Protein AF-A0A9X3JZT9-F1 (afdb_monomer)

Solvent-accessible surface area (backbone atoms only — not comparable to full-atom values): 18981 Å² total; per-residue (Å²): 110,70,55,44,43,59,48,53,80,89,42,89,61,36,66,57,47,34,49,51,50,45,54,58,33,66,74,48,98,50,72,58,32,58,41,32,65,77,47,32,69,61,33,86,71,57,12,23,48,49,49,12,54,52,42,66,71,42,96,51,47,72,57,52,29,49,77,66,66,34,43,77,75,39,48,76,5,40,42,42,51,48,10,53,42,40,32,21,59,59,36,25,74,29,51,66,71,58,24,54,53,36,40,53,43,50,54,61,53,55,70,78,47,81,84,44,74,65,57,47,20,34,46,58,46,23,68,25,37,34,45,58,84,46,85,70,58,67,72,60,46,51,51,52,50,53,52,46,33,71,73,61,42,50,68,85,82,32,52,72,56,48,54,49,43,51,50,50,32,38,76,76,36,76,88,59,67,55,68,56,16,55,46,36,55,47,48,52,54,26,52,51,49,54,52,50,50,52,55,50,46,60,76,73,49,88,62,54,70,63,50,48,54,53,44,59,54,54,47,42,38,47,75,70,63,47,47,72,43,55,36,47,26,28,3,68,53,32,42,64,54,36,70,77,67,50,90,56,84,82,67,81,64,17,39,37,39,63,61,82,47,52,44,72,35,36,37,41,38,33,28,42,74,45,26,30,36,40,44,53,70,58,100,51,49,36,33,38,25,36,52,84,41,90,74,36,82,72,77,77,45,67,62,44,48,20,40,69,77,65,51,84,86,53,65,91,70,52,46,77,48,58,73,48,80,94,59,66,42,64,30,42,52,23,23,53,44,20,78,60,43,72,48,62,33,83,89,56,36,55,35,103

Foldseek 3Di:
DVCLQAVPVPDPCNLVVLVVQQVVLCVDDDDCVVLCVVQVLSPSPRNLLSLLVVLLVDLCSQVVCVSSVCDDSSCQGVSVVSSLLSNLVVLLPDEDPSVLSSLVSNVSVCVPYDPDLLSLLSNLNSNQNRPLPPDDDPVSLVVSLVVCCVVQNDCVQCVVSVVSSLVSNCVSPVPDPSVSRVLRSQLSLQLLQLVLVLQLLCVPDPCNVLSVVVSVQVVLCSVVVQWSDKAKEAQQVSVVSSCVVPPDNPNDHAYEDEPQDDSNKMWMWTDGAQWTWIDISDQFWIKIDGNPWPLRDDHPDNYDYNCSNVPPPTDPLIDTQGSDPPDDSSLVVQLSSCVRGVDARPPNGNGD

Secondary structure (DSSP, 8-state):
-HHHHH--TTSTTHHHHHHHHHHHHHHS-SHHHHHHHHHTTT-TTHHHHHHHHHHHH-S-HHHHHHHHT--GGGTTSHHHHHHHHHHHHHHHT--HHHHHHHHHHHHHHTTSS---HHHHHHHHHHHHGGGGTS---HHHHHHHHHHHHHHH--TTT-HHHHHHHHHHHHHH-TT--HHHHHHHHHHHHHHHHHHHHHHHHHTT-S-HHHHHHHHHHHHHHHHTT-EEEEEEEE-HHHHHHHTTT-S-TT---EEEESTT--TT-EEEEEEETTEEEEEESSSSEEEEEETT-TTS--TT-SEEEHHHHH-----TT-EEEE--TTS-HHHHHHHHHHHHH-PPBTTTBT--

pLDDT: mean 88.73, std 9.03, range [54.03, 98.69]

Nearest PDB structures (foldseek):
  8r68-assembly1_A  TM=6.057E-01  e=3.364E-05  Escherichia 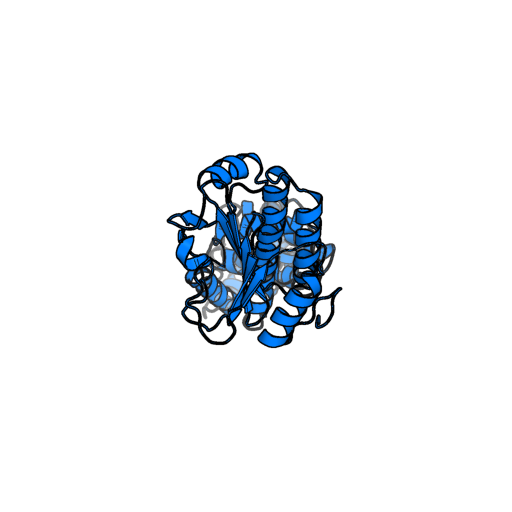coli
  6lys-assembly1_D  TM=3.074E-01  e=2.119E+00  Escherichia coli K-12
  6emf-assembly1_A  TM=4.173E-01  e=8.342E+00  Thermochaetoides thermophila DSM 1495

Sequence (352 aa):
MSHTQGFPTAHPAFDHLTHASAFVANRHDWPWRERGAAWELWKPEQGPRRLARAMLATDSPLQLLREIGLDGDLATGAFVEEALISACEAAAVHRGDAAQQSGRRLIALFEGFPATRELNAALSYALLAPWTKDGCADAHQRLISGLLVQRNGDPRLAPPRWAALRRDVLDLFPDADVDSAFAVLRRWLVRATVREFFSVVAKTVERRDQWKERTDFWLAYLDAGLITDAWFAFGSQAERLARKFLEDQTMAYATLEGGGATSAQSALVFSIGDVRIAEWSDNGSCRFWRAVDPKAPALYKKQYNGTSLRAMAAGDGFRTIPHNPPNGWQPKFARQVYQSAGVRHPKHGVGW

Structure (mmCIF, N/CA/C/O backbone):
data_AF-A0A9X3JZT9-F1
#
_entry.id   AF-A0A9X3JZT9-F1
#
loop_
_atom_site.group_PDB
_atom_site.id
_atom_site.type_symbol
_atom_site.label_atom_id
_atom_site.label_alt_id
_atom_site.label_comp_id
_atom_site.label_asym_id
_atom_site.label_entity_id
_atom_site.label_seq_id
_atom_site.pdbx_PDB_ins_code
_atom_site.Cartn_x
_atom_site.Cartn_y
_atom_site.Cartn_z
_atom_site.occupancy
_atom_site.B_iso_or_equiv
_atom_site.auth_seq_id
_atom_site.auth_comp_id
_atom_site.auth_asym_id
_atom_site.auth_atom_id
_atom_site.pdbx_PDB_model_num
ATOM 1 N N . MET A 1 1 ? -18.817 6.344 34.791 1.00 54.88 1 MET A N 1
ATOM 2 C CA . MET A 1 1 ? -18.446 7.243 33.672 1.00 54.88 1 MET A CA 1
ATOM 3 C C . MET A 1 1 ? -16.936 7.484 33.592 1.00 54.88 1 MET A C 1
ATOM 5 O O . MET A 1 1 ? -16.396 7.346 32.509 1.00 54.88 1 MET A O 1
ATOM 9 N N . SER A 1 2 ? -16.223 7.743 34.699 1.00 59.03 2 SER A N 1
ATOM 10 C CA . SER A 1 2 ? -14.752 7.936 34.670 1.00 59.03 2 SER A CA 1
ATOM 11 C C . SER A 1 2 ? -13.963 6.743 34.081 1.00 59.03 2 SER A C 1
ATOM 13 O O . SER A 1 2 ? -13.035 6.947 33.304 1.00 59.03 2 SER A O 1
ATOM 15 N N . HIS A 1 3 ? -14.381 5.499 34.351 1.00 62.56 3 HIS A N 1
ATOM 16 C CA . HIS A 1 3 ? -13.748 4.291 33.796 1.00 62.56 3 HIS A CA 1
ATOM 17 C C . HIS A 1 3 ? -13.789 4.220 32.257 1.00 62.56 3 HIS A C 1
ATOM 19 O O . HIS A 1 3 ? -12.789 3.890 31.634 1.00 62.56 3 HIS A O 1
ATOM 25 N N . THR A 1 4 ? -14.922 4.552 31.633 1.00 56.00 4 THR A N 1
ATOM 26 C CA . THR A 1 4 ? -15.085 4.496 30.168 1.00 56.00 4 THR A CA 1
ATOM 27 C C . THR A 1 4 ? -14.344 5.623 29.445 1.00 56.00 4 THR A C 1
ATOM 29 O O . THR A 1 4 ? -14.007 5.467 28.276 1.00 56.00 4 THR A O 1
ATOM 32 N N . GLN A 1 5 ? -14.062 6.734 30.138 1.00 59.91 5 GLN A N 1
ATOM 33 C CA . GLN A 1 5 ? -13.248 7.831 29.606 1.00 59.91 5 GLN A CA 1
ATOM 34 C C . GLN A 1 5 ? -11.750 7.505 29.637 1.00 59.91 5 GLN A C 1
ATOM 36 O O . GLN A 1 5 ? -11.079 7.720 28.635 1.00 59.91 5 GLN A O 1
ATOM 41 N N . GLY A 1 6 ? -11.230 6.982 30.756 1.00 58.91 6 GLY A N 1
ATOM 42 C CA . GLY A 1 6 ? -9.788 6.746 30.920 1.00 58.91 6 GLY A CA 1
ATOM 43 C C . GLY A 1 6 ? -9.290 5.349 30.537 1.00 58.91 6 GLY A C 1
ATOM 44 O O . GLY A 1 6 ? -8.124 5.211 30.197 1.00 58.91 6 GLY A O 1
ATOM 45 N N . PHE A 1 7 ? -10.138 4.322 30.664 1.00 67.06 7 PHE A N 1
ATOM 46 C CA . PHE A 1 7 ? -9.882 2.897 30.388 1.00 67.06 7 PHE A CA 1
ATOM 47 C C . PHE A 1 7 ? -8.435 2.377 30.614 1.00 67.06 7 PHE A C 1
ATOM 49 O O . PHE A 1 7 ? -7.876 1.720 29.737 1.00 67.06 7 PHE A O 1
ATOM 56 N N . PRO A 1 8 ? -7.782 2.648 31.766 1.00 72.19 8 PRO A N 1
ATOM 57 C CA . PRO A 1 8 ? -6.365 2.340 31.936 1.00 72.19 8 PRO A CA 1
ATOM 58 C C . PRO A 1 8 ? -6.161 0.875 32.347 1.00 72.19 8 PRO A C 1
ATOM 60 O O . PRO A 1 8 ? -5.867 0.597 33.508 1.00 72.19 8 PRO A O 1
ATOM 63 N N . THR A 1 9 ? -6.310 -0.064 31.412 1.00 70.06 9 THR A N 1
ATOM 64 C CA . THR A 1 9 ? -6.276 -1.522 31.665 1.00 70.06 9 THR A CA 1
ATOM 65 C C . THR A 1 9 ? -5.028 -2.007 32.411 1.00 70.06 9 THR A C 1
ATOM 67 O O . THR A 1 9 ? -5.107 -2.953 33.188 1.00 70.06 9 THR A O 1
ATOM 70 N N . ALA A 1 10 ? -3.889 -1.329 32.245 1.00 71.69 10 ALA A N 1
ATOM 71 C CA . ALA A 1 10 ? -2.631 -1.646 32.927 1.00 71.69 10 ALA A CA 1
ATOM 72 C C . ALA A 1 10 ? -2.495 -1.051 34.348 1.00 71.69 10 ALA A C 1
ATOM 74 O O . ALA A 1 10 ? -1.513 -1.323 35.040 1.00 71.69 10 ALA A O 1
ATOM 75 N N . HIS A 1 11 ? -3.427 -0.204 34.796 1.00 76.88 11 HIS A N 1
ATOM 76 C CA . HIS A 1 11 ? -3.328 0.465 36.093 1.00 76.88 11 HIS A CA 1
ATOM 77 C C . HIS A 1 11 ? -3.876 -0.427 37.225 1.00 76.88 11 HIS A C 1
ATOM 79 O O . HIS A 1 11 ? -4.999 -0.913 37.112 1.00 76.88 11 HIS A O 1
ATOM 85 N N . PRO A 1 12 ? -3.191 -0.571 38.380 1.00 79.69 12 PRO A N 1
ATOM 86 C CA . PRO A 1 12 ? -3.633 -1.461 39.468 1.00 79.69 12 PRO A CA 1
ATOM 87 C C . PRO A 1 12 ? -5.041 -1.172 40.014 1.00 79.69 12 PRO A C 1
ATOM 89 O O . PRO A 1 12 ? -5.724 -2.056 40.518 1.00 79.69 12 PRO A O 1
ATOM 92 N N . ALA A 1 13 ? -5.496 0.080 39.919 1.00 80.62 13 ALA A N 1
ATOM 93 C CA . ALA A 1 13 ? -6.841 0.480 40.345 1.00 80.62 13 ALA A CA 1
ATOM 94 C C . ALA A 1 13 ? -7.948 0.183 39.315 1.00 80.62 13 ALA A C 1
ATOM 96 O O . ALA A 1 13 ? -9.118 0.443 39.592 1.00 80.62 13 ALA A O 1
ATOM 97 N N . PHE A 1 14 ? -7.610 -0.309 38.123 1.00 80.06 14 PHE A N 1
ATOM 98 C CA . PHE A 1 14 ? -8.561 -0.469 37.029 1.00 80.06 14 PHE A CA 1
ATOM 99 C C . PHE A 1 14 ? -9.657 -1.488 37.343 1.00 80.06 14 PHE A C 1
ATOM 101 O O . PHE A 1 14 ? -10.842 -1.180 37.194 1.00 80.06 14 PHE A O 1
ATOM 108 N N . ASP A 1 15 ? -9.288 -2.643 37.893 1.00 79.38 15 ASP A N 1
ATOM 109 C CA . ASP A 1 15 ? -10.254 -3.657 38.325 1.00 79.38 15 ASP A CA 1
ATOM 110 C C . ASP A 1 15 ? -11.195 -3.106 39.401 1.00 79.38 15 ASP A C 1
ATOM 112 O O . ASP A 1 15 ? -12.410 -3.311 39.347 1.00 79.38 15 ASP A O 1
ATOM 116 N N . HIS A 1 16 ? -10.662 -2.313 40.336 1.00 81.81 16 HIS A N 1
ATOM 117 C CA . HIS A 1 16 ? -11.459 -1.647 41.365 1.00 81.81 16 HIS A CA 1
ATOM 118 C C . HIS A 1 16 ? -12.437 -0.623 40.774 1.00 81.81 16 HIS A C 1
ATOM 120 O O . HIS A 1 16 ? -13.603 -0.596 41.172 1.00 81.81 16 HIS A O 1
ATOM 126 N N . LEU A 1 17 ? -12.004 0.192 39.807 1.00 81.88 17 LEU A N 1
ATOM 127 C CA . LEU A 1 17 ? -12.861 1.167 39.120 1.00 81.88 17 LEU A CA 1
ATOM 128 C C . LEU A 1 17 ? -13.964 0.485 38.306 1.00 81.88 17 LEU A C 1
ATOM 130 O O . LEU A 1 17 ? -15.108 0.953 38.296 1.00 81.88 17 LEU A O 1
ATOM 134 N N . THR A 1 18 ? -13.635 -0.627 37.655 1.00 82.69 18 THR A N 1
ATOM 135 C CA . THR A 1 18 ? -14.576 -1.440 36.883 1.00 82.69 18 THR A CA 1
ATOM 136 C C . THR A 1 18 ? -15.628 -2.056 37.800 1.00 82.69 18 THR A C 1
ATOM 138 O O . THR A 1 18 ? -16.829 -1.901 37.567 1.00 82.69 18 THR A O 1
ATOM 141 N N . HIS A 1 19 ? -15.189 -2.677 38.900 1.00 83.81 19 HIS A N 1
ATOM 142 C CA . HIS A 1 19 ? -16.072 -3.298 39.882 1.00 83.81 19 HIS A CA 1
ATOM 143 C C . HIS A 1 19 ? -16.971 -2.265 40.569 1.00 83.81 19 HIS A C 1
ATOM 145 O O . HIS A 1 19 ? -18.177 -2.476 40.681 1.00 83.81 19 HIS A O 1
ATOM 151 N N . ALA A 1 20 ? -16.418 -1.118 40.973 1.00 84.44 20 ALA A N 1
ATOM 152 C CA . ALA A 1 20 ? -17.190 -0.025 41.555 1.00 84.44 20 ALA A CA 1
ATOM 153 C C . ALA A 1 20 ? -18.231 0.523 40.565 1.00 84.44 20 ALA A C 1
ATOM 155 O O . ALA A 1 20 ? -19.382 0.740 40.942 1.00 84.44 20 ALA A O 1
ATOM 156 N N . SER A 1 21 ? -17.860 0.691 39.290 1.00 84.31 21 SER A N 1
ATOM 157 C CA . SER A 1 21 ? -18.785 1.140 38.242 1.00 84.31 21 SER A CA 1
ATOM 158 C C . SER A 1 21 ? -19.925 0.140 38.030 1.00 84.31 21 SER A C 1
ATOM 160 O O . SER A 1 21 ? -21.086 0.546 38.012 1.00 84.31 21 SER A O 1
ATOM 162 N N . ALA A 1 22 ? -19.617 -1.160 37.952 1.00 85.56 22 ALA A N 1
ATOM 163 C CA . ALA A 1 22 ? -20.618 -2.220 37.843 1.00 85.56 22 ALA A CA 1
ATOM 164 C C . ALA A 1 22 ? -21.544 -2.260 39.065 1.00 85.56 22 ALA A C 1
ATOM 166 O O . ALA A 1 22 ? -22.764 -2.360 38.935 1.00 85.56 22 ALA A O 1
ATOM 167 N N . PHE A 1 23 ? -20.971 -2.161 40.262 1.00 86.25 23 PHE A N 1
ATOM 168 C CA . PHE A 1 23 ? -21.706 -2.197 41.519 1.00 86.25 23 PHE A CA 1
ATOM 169 C C . PHE A 1 23 ? -22.689 -1.030 41.644 1.00 86.25 23 PHE A C 1
ATOM 171 O O . PHE A 1 23 ? -23.862 -1.245 41.946 1.00 86.25 23 PHE A O 1
ATOM 178 N N . VAL A 1 24 ? -22.240 0.196 41.356 1.00 85.19 24 VAL A N 1
ATOM 179 C CA . VAL A 1 24 ? -23.103 1.387 41.356 1.00 85.19 24 VAL A CA 1
ATOM 180 C C . VAL A 1 24 ? -24.174 1.276 40.273 1.00 85.19 24 VAL A C 1
ATOM 182 O O . VAL A 1 24 ? -25.346 1.527 40.550 1.00 85.19 24 VAL A O 1
ATOM 185 N N . ALA A 1 25 ? -23.807 0.841 39.063 1.00 85.56 25 ALA A N 1
ATOM 186 C CA . ALA A 1 25 ? -24.759 0.693 37.969 1.00 85.56 25 ALA A CA 1
ATOM 187 C C . ALA A 1 25 ? -25.874 -0.313 38.287 1.00 85.56 25 ALA A C 1
ATOM 189 O O . ALA A 1 25 ? -27.014 -0.078 37.906 1.00 85.56 25 ALA A O 1
ATOM 190 N N . ASN A 1 26 ? -25.572 -1.388 39.018 1.00 86.81 26 ASN A N 1
ATOM 191 C CA . ASN A 1 26 ? -26.539 -2.433 39.360 1.00 86.81 26 ASN A CA 1
ATOM 192 C C . ASN A 1 26 ? -27.442 -2.102 40.559 1.00 86.81 26 ASN A C 1
ATOM 194 O O . ASN A 1 26 ? -28.402 -2.832 40.804 1.00 86.81 26 ASN A O 1
ATOM 198 N N . ARG A 1 27 ? -27.154 -1.033 41.312 1.00 87.12 27 ARG A N 1
ATOM 199 C CA . ARG A 1 27 ? -27.942 -0.629 42.491 1.00 87.12 27 ARG A CA 1
ATOM 200 C C . ARG A 1 27 ? -29.159 0.232 42.182 1.00 87.12 27 ARG A C 1
ATOM 202 O O . ARG A 1 27 ? -30.031 0.357 43.037 1.00 87.12 27 ARG A O 1
ATOM 209 N N . HIS A 1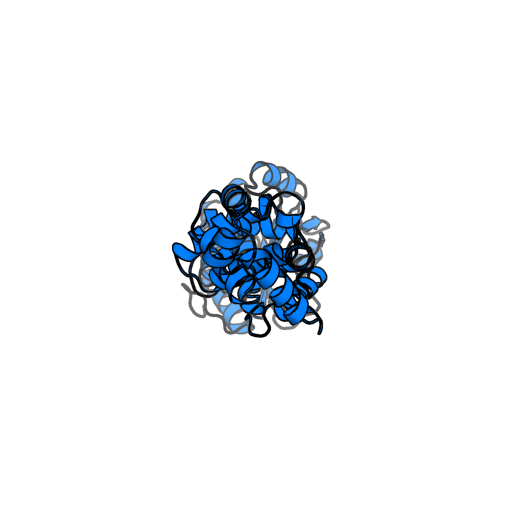 28 ? -29.212 0.817 40.994 1.00 79.81 28 HIS A N 1
ATOM 210 C CA . HIS A 1 28 ? -30.288 1.705 40.579 1.00 79.81 28 HIS A CA 1
ATOM 211 C C . HIS A 1 28 ? -30.972 1.150 39.334 1.00 79.81 28 HIS A C 1
ATOM 213 O O . HIS A 1 28 ? -30.330 0.517 38.494 1.00 79.81 28 HIS A O 1
ATOM 219 N N . ASP A 1 29 ? -32.278 1.382 39.221 1.00 80.88 29 ASP A N 1
ATOM 220 C CA . ASP A 1 29 ? -33.025 1.061 38.012 1.00 80.88 29 ASP A CA 1
ATOM 221 C C . ASP A 1 29 ? -32.923 2.239 37.041 1.00 80.88 29 ASP A C 1
ATOM 223 O O . ASP A 1 29 ? -33.552 3.281 37.218 1.00 80.88 29 ASP A O 1
ATOM 227 N N . TRP A 1 30 ? -31.994 2.124 36.096 1.00 87.00 30 TRP A N 1
ATOM 228 C CA . TRP A 1 30 ? -31.605 3.188 35.172 1.00 87.00 30 TRP A CA 1
ATOM 229 C C . TRP A 1 30 ? -30.913 2.595 33.933 1.00 87.00 30 TRP A C 1
ATOM 231 O O . TRP A 1 30 ? -30.415 1.463 33.992 1.00 87.00 30 TRP A O 1
ATOM 241 N N . PRO A 1 31 ? -30.794 3.350 32.821 1.00 87.31 31 PRO A N 1
ATOM 242 C CA . PRO A 1 31 ? -30.345 2.802 31.537 1.00 87.31 31 PRO A CA 1
ATOM 243 C C . PRO A 1 31 ? -28.970 2.113 31.561 1.00 87.31 31 PRO A C 1
ATOM 245 O O . PRO A 1 31 ? -28.722 1.186 30.793 1.00 87.31 31 PRO A O 1
ATOM 248 N N . TRP A 1 32 ? -28.057 2.528 32.444 1.00 87.75 32 TRP A N 1
ATOM 249 C CA . TRP A 1 32 ? -26.705 1.960 32.531 1.00 87.75 32 TRP A CA 1
ATOM 250 C C . TRP A 1 32 ? -26.658 0.538 33.094 1.00 87.75 32 TRP A C 1
ATOM 252 O O . TRP A 1 32 ? -25.694 -0.179 32.822 1.00 87.75 32 TRP A O 1
ATOM 262 N N . ARG A 1 33 ? -27.680 0.112 33.844 1.00 88.94 33 ARG A N 1
ATOM 263 C CA . ARG A 1 33 ? -27.804 -1.275 34.306 1.00 88.94 33 ARG A CA 1
ATOM 264 C C . ARG A 1 33 ? -28.038 -2.210 33.123 1.00 88.94 33 ARG A C 1
ATOM 266 O O . ARG A 1 33 ? -27.273 -3.148 32.908 1.00 88.94 33 ARG A O 1
ATOM 273 N N . GLU A 1 34 ? -29.057 -1.904 32.324 1.00 89.88 34 GLU A N 1
ATOM 274 C CA . GLU A 1 34 ? -29.430 -2.682 31.140 1.00 89.88 34 GLU A CA 1
ATOM 275 C C . GLU A 1 34 ? -28.335 -2.636 30.075 1.00 89.88 34 GLU A C 1
ATOM 277 O O . GLU A 1 34 ? -27.895 -3.680 29.599 1.00 89.88 34 GLU A O 1
ATOM 282 N N . ARG A 1 35 ? -27.819 -1.439 29.761 1.00 91.56 35 ARG A N 1
ATOM 283 C CA . ARG A 1 35 ? -26.710 -1.264 28.808 1.00 91.56 35 ARG A CA 1
ATOM 284 C C . ARG A 1 35 ? -25.450 -1.983 29.272 1.00 91.56 35 ARG A C 1
ATOM 286 O O . ARG A 1 35 ? -24.820 -2.674 28.481 1.00 91.56 35 ARG A O 1
ATOM 293 N N . GLY A 1 36 ? -25.107 -1.865 30.555 1.00 89.81 36 GLY A N 1
ATOM 294 C CA . GLY A 1 36 ? -23.950 -2.530 31.146 1.00 89.81 36 GLY A CA 1
ATOM 295 C C . GLY A 1 36 ? -24.014 -4.052 31.026 1.00 89.81 36 GLY A C 1
ATOM 296 O O . GLY A 1 36 ? -23.002 -4.673 30.711 1.00 89.81 36 GLY A O 1
ATOM 297 N N . ALA A 1 37 ? -25.196 -4.645 31.212 1.00 89.81 37 ALA A N 1
ATOM 298 C CA . ALA A 1 37 ? -25.411 -6.078 31.022 1.00 89.81 37 ALA A CA 1
ATOM 299 C C . ALA A 1 37 ? -25.424 -6.478 29.535 1.00 89.81 37 ALA A C 1
ATOM 301 O O . ALA A 1 37 ? -24.759 -7.437 29.146 1.00 89.81 37 ALA A O 1
ATOM 302 N N . ALA A 1 38 ? -26.144 -5.730 28.695 1.00 91.62 38 ALA A N 1
ATOM 303 C CA . ALA A 1 38 ? -26.305 -6.026 27.273 1.00 91.62 38 ALA A CA 1
ATOM 304 C C . ALA A 1 38 ? -25.006 -5.864 26.470 1.00 91.62 38 ALA A C 1
ATOM 306 O O . ALA A 1 38 ? -24.798 -6.594 25.504 1.00 91.62 38 ALA A O 1
ATOM 307 N N . TRP A 1 39 ? -24.139 -4.933 26.871 1.00 92.25 39 TRP A N 1
ATOM 308 C CA . TRP A 1 39 ? -22.900 -4.589 26.166 1.00 92.25 39 TRP A CA 1
ATOM 309 C C . TRP A 1 39 ? -21.634 -4.937 26.935 1.00 92.25 39 TRP A C 1
ATOM 311 O O . TRP A 1 39 ? -20.540 -4.686 26.443 1.00 92.25 39 TRP A O 1
ATOM 321 N N . GLU A 1 40 ? -21.774 -5.522 28.124 1.00 92.81 40 GLU A N 1
ATOM 322 C CA . GLU A 1 40 ? -20.649 -5.917 28.972 1.00 92.81 40 GLU A CA 1
ATOM 323 C C . GLU A 1 40 ? -19.672 -4.754 29.225 1.00 92.81 40 GLU A C 1
ATOM 325 O O . GLU A 1 40 ? -18.460 -4.942 29.267 1.00 92.81 40 GLU A O 1
ATOM 330 N N . LEU A 1 41 ? -20.204 -3.539 29.425 1.00 89.12 41 LEU A N 1
ATOM 331 C CA . LEU A 1 41 ? -19.421 -2.295 29.564 1.00 89.12 41 LEU A CA 1
ATOM 332 C C . LEU A 1 41 ? -18.426 -2.323 30.735 1.00 89.12 41 LEU A C 1
ATOM 334 O O . LEU A 1 41 ? -17.477 -1.542 30.781 1.00 89.12 41 LEU A O 1
ATOM 338 N N . TRP A 1 42 ? -18.655 -3.225 31.688 1.00 87.62 42 TRP A N 1
ATOM 339 C CA . TRP A 1 42 ? -17.825 -3.433 32.872 1.00 87.62 42 TRP A CA 1
ATOM 340 C C . TRP A 1 42 ? -16.925 -4.667 32.754 1.00 87.62 42 TRP A C 1
ATOM 342 O O . TRP A 1 42 ? -16.432 -5.169 33.758 1.00 87.62 42 TRP A O 1
ATOM 352 N N . LYS A 1 43 ? -16.757 -5.215 31.550 1.00 88.00 43 LYS A N 1
ATOM 353 C CA . LYS A 1 43 ? -15.845 -6.325 31.282 1.00 88.00 43 LYS A CA 1
ATOM 354 C C . LYS A 1 43 ? -14.781 -5.850 30.295 1.00 88.00 43 LYS A C 1
ATOM 356 O O . LYS A 1 43 ? -15.077 -5.776 29.103 1.00 88.00 43 LYS A O 1
ATOM 361 N N . PRO A 1 44 ? -13.563 -5.537 30.762 1.00 82.81 44 PRO A N 1
ATOM 362 C CA . PRO A 1 44 ? -12.578 -4.813 29.966 1.00 82.81 44 PRO A CA 1
ATOM 363 C C . PRO A 1 44 ? -12.193 -5.470 28.641 1.00 82.81 44 PRO A C 1
ATOM 365 O O . PRO A 1 44 ? -11.963 -4.780 27.663 1.00 82.81 44 PRO A O 1
ATOM 368 N N . GLU A 1 45 ? -12.184 -6.797 28.572 1.00 85.94 45 GLU A N 1
ATOM 369 C CA . GLU A 1 45 ? -11.878 -7.500 27.321 1.00 85.94 45 GLU A CA 1
ATOM 370 C C . GLU A 1 45 ? -13.129 -7.774 26.474 1.00 85.94 45 GLU A C 1
ATOM 372 O O . GLU A 1 45 ? -13.104 -7.728 25.246 1.00 85.94 45 GLU A O 1
ATOM 377 N N . GLN A 1 46 ? -14.248 -8.106 27.124 1.00 92.88 46 GLN A N 1
ATOM 378 C CA . GLN A 1 46 ? -15.453 -8.587 26.440 1.00 92.88 46 GLN A CA 1
ATOM 379 C C . GLN A 1 46 ? -16.287 -7.432 25.880 1.00 92.88 46 GLN A C 1
ATOM 381 O O . GLN A 1 46 ? -16.788 -7.536 24.761 1.00 92.88 46 GLN A O 1
ATOM 386 N N . GLY A 1 47 ? -16.379 -6.319 26.611 1.00 94.19 47 GLY A N 1
ATOM 387 C CA . GLY A 1 47 ? -17.128 -5.131 26.208 1.00 94.19 47 GLY A CA 1
ATOM 388 C C . GLY A 1 47 ? -16.628 -4.527 24.892 1.00 94.19 47 GLY A C 1
ATOM 389 O O . GLY A 1 47 ? -17.409 -4.466 23.937 1.00 94.19 47 GLY A O 1
ATOM 390 N N . PRO A 1 48 ? -15.339 -4.148 24.779 1.00 94.88 48 PRO A N 1
ATOM 391 C CA . PRO A 1 48 ? -14.788 -3.602 23.541 1.00 94.88 48 PRO A CA 1
ATOM 392 C C . PRO A 1 48 ? -14.922 -4.562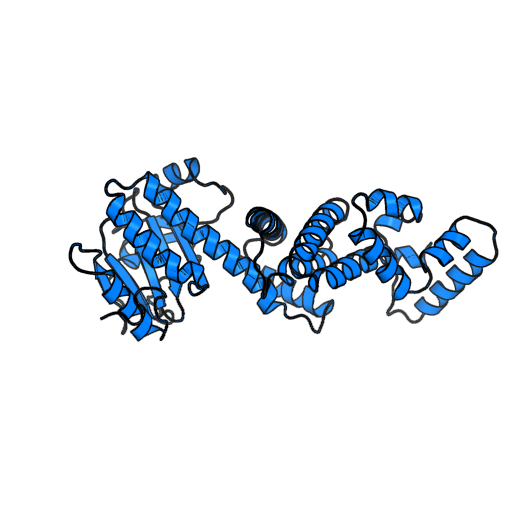 22.358 1.00 94.88 48 PRO A C 1
ATOM 394 O O . PRO A 1 48 ? -15.386 -4.161 21.294 1.00 94.88 48 PRO A O 1
ATOM 397 N N . ARG A 1 49 ? -14.646 -5.860 22.550 1.00 95.44 49 ARG A N 1
ATOM 398 C CA . ARG A 1 49 ? -14.820 -6.885 21.503 1.00 95.44 49 ARG A CA 1
ATOM 399 C C . ARG A 1 49 ? -16.273 -7.044 21.059 1.00 95.44 49 ARG A C 1
ATOM 401 O O . ARG A 1 49 ? -16.545 -7.289 19.881 1.00 95.44 49 ARG A O 1
ATOM 408 N N . ARG A 1 50 ? -17.225 -6.926 21.984 1.00 95.94 50 ARG A N 1
ATOM 409 C CA . ARG A 1 50 ? -18.657 -6.987 21.675 1.00 95.94 50 ARG A CA 1
ATOM 410 C C . ARG A 1 50 ? -19.103 -5.766 20.880 1.00 95.94 50 ARG A C 1
ATOM 412 O O . ARG A 1 50 ? -19.790 -5.927 19.871 1.00 95.94 50 ARG A O 1
ATOM 419 N N . LEU A 1 51 ? -18.669 -4.575 21.291 1.00 95.69 51 LEU A N 1
ATOM 420 C CA . LEU A 1 51 ? -18.927 -3.336 20.563 1.00 95.69 51 LEU A CA 1
ATOM 421 C C . LEU A 1 51 ? -18.285 -3.360 19.168 1.00 95.69 51 LEU A C 1
ATOM 423 O O . LEU A 1 51 ? -18.959 -3.051 18.191 1.00 95.69 51 LEU A O 1
ATOM 427 N N . ALA A 1 52 ? -17.042 -3.826 19.055 1.00 95.69 52 ALA A N 1
ATOM 428 C CA . ALA A 1 52 ? -16.321 -3.985 17.795 1.00 95.69 52 ALA A CA 1
ATOM 429 C C . ALA A 1 52 ? -17.103 -4.818 16.767 1.00 95.69 52 ALA A C 1
ATOM 431 O O . ALA A 1 52 ? -17.308 -4.394 15.628 1.00 95.69 52 ALA A O 1
ATOM 432 N N . ARG A 1 53 ? -17.602 -5.993 17.179 1.00 94.56 53 ARG A N 1
ATOM 433 C CA . ARG A 1 53 ? -18.424 -6.862 16.318 1.00 94.56 53 ARG A CA 1
ATOM 434 C C . ARG A 1 53 ? -19.701 -6.165 15.862 1.00 94.56 53 ARG A C 1
ATOM 436 O O . ARG A 1 53 ? -20.066 -6.276 14.696 1.00 94.56 53 ARG A O 1
ATOM 443 N N . ALA A 1 54 ? -20.365 -5.442 16.762 1.00 94.62 54 ALA A N 1
ATOM 444 C CA . ALA A 1 54 ? -21.576 -4.703 16.427 1.00 94.62 54 ALA A CA 1
ATOM 445 C C . ALA A 1 54 ? -21.293 -3.544 15.457 1.00 94.62 54 ALA A C 1
ATOM 447 O O . ALA A 1 54 ? -22.028 -3.380 14.485 1.00 94.62 54 ALA A O 1
ATOM 448 N N . MET A 1 55 ? -20.199 -2.800 15.655 1.00 92.50 55 MET A N 1
ATOM 449 C CA . MET A 1 55 ? -19.752 -1.738 14.745 1.00 92.50 55 MET A CA 1
ATOM 450 C C . MET A 1 55 ? -19.445 -2.271 13.343 1.00 92.50 55 MET A C 1
ATOM 452 O O . MET A 1 55 ? -19.829 -1.650 12.357 1.00 92.50 55 MET A O 1
ATOM 456 N N . LEU A 1 56 ? -18.811 -3.442 13.235 1.00 92.88 56 LEU A N 1
ATOM 457 C CA . LEU A 1 56 ? -18.548 -4.087 11.945 1.00 92.88 56 LEU A CA 1
ATOM 458 C C . LEU A 1 56 ? -19.797 -4.678 11.283 1.00 92.88 56 LEU A C 1
ATOM 460 O O . LEU A 1 56 ? -19.742 -4.987 10.093 1.00 92.88 56 LEU A O 1
ATOM 464 N N . ALA A 1 57 ? -20.893 -4.868 12.019 1.00 92.00 57 ALA A N 1
ATOM 465 C CA . ALA A 1 57 ? -22.140 -5.440 11.512 1.00 92.00 57 ALA A CA 1
ATOM 466 C C . ALA A 1 57 ? -23.161 -4.380 11.062 1.00 92.00 57 ALA A C 1
ATOM 468 O O . ALA A 1 57 ? -24.099 -4.718 10.340 1.00 92.00 57 ALA A O 1
ATOM 469 N N . THR A 1 58 ? -22.975 -3.119 11.456 1.00 88.88 58 THR A N 1
ATOM 470 C CA . THR A 1 58 ? -23.890 -2.010 11.160 1.00 88.88 58 THR A CA 1
ATOM 471 C C . THR A 1 58 ? -23.315 -1.052 10.120 1.00 88.88 58 THR A C 1
ATOM 473 O O . THR A 1 58 ? -22.101 -0.901 9.995 1.00 88.88 58 THR A O 1
ATOM 476 N N . ASP A 1 59 ? -24.200 -0.361 9.405 1.00 84.31 59 ASP A N 1
ATOM 477 C CA . ASP A 1 59 ? -23.837 0.748 8.517 1.00 84.31 59 ASP A CA 1
ATOM 478 C C . ASP A 1 59 ? -24.007 2.116 9.216 1.00 84.31 59 ASP A C 1
ATOM 480 O O . ASP A 1 59 ? -23.766 3.162 8.622 1.00 84.31 59 ASP A O 1
ATOM 484 N N . SER A 1 60 ? -24.425 2.138 10.491 1.00 86.75 60 SER A N 1
ATOM 485 C CA . SER A 1 60 ? -24.643 3.363 11.285 1.00 86.75 60 SER A CA 1
ATOM 486 C C . SER A 1 60 ? -23.984 3.291 12.673 1.00 86.75 60 SER A C 1
ATOM 488 O O . SER A 1 60 ? -24.664 3.345 13.701 1.00 86.75 60 SER A O 1
ATOM 490 N N . PRO A 1 61 ? -22.646 3.182 12.751 1.00 86.44 61 PRO A N 1
ATOM 491 C CA . PRO A 1 61 ? -21.946 2.963 14.018 1.00 86.44 61 PRO A CA 1
ATOM 492 C C . PRO A 1 61 ? -22.037 4.140 15.003 1.00 86.44 61 PRO A C 1
ATOM 494 O O . PRO A 1 61 ? -22.053 3.927 16.212 1.00 86.44 61 PRO A O 1
ATOM 497 N N . LEU A 1 62 ? -22.154 5.380 14.516 1.00 85.88 62 LEU A N 1
ATOM 498 C CA . LEU A 1 62 ? -22.358 6.545 15.389 1.00 85.88 62 LEU A CA 1
ATOM 499 C C . LEU A 1 62 ? -23.741 6.532 16.058 1.00 85.88 62 LEU A C 1
ATOM 501 O O . LEU A 1 62 ? -23.884 6.987 17.191 1.00 85.88 62 LEU A O 1
ATOM 505 N N . GLN A 1 63 ? -24.760 5.998 15.377 1.00 89.69 63 GLN A N 1
ATOM 506 C CA . GLN A 1 63 ? -26.080 5.802 15.974 1.00 89.69 63 GLN A CA 1
ATOM 507 C C . GLN A 1 63 ? -26.032 4.697 17.034 1.00 89.69 63 GLN A C 1
ATOM 509 O O . GLN A 1 63 ? -26.535 4.900 18.136 1.00 89.69 63 GLN A O 1
ATOM 514 N N . LEU A 1 64 ? -25.352 3.585 16.736 1.00 91.94 64 LEU A N 1
ATOM 515 C CA . LEU A 1 64 ? -25.122 2.506 17.696 1.00 91.94 64 LEU A CA 1
ATOM 516 C C . LEU A 1 64 ? -24.481 3.034 18.990 1.00 91.94 64 LEU A C 1
ATOM 518 O O . LEU A 1 64 ? -24.953 2.730 20.082 1.00 91.94 64 LEU A O 1
ATOM 522 N N . LEU A 1 65 ? -23.449 3.875 18.888 1.00 91.62 65 LEU A N 1
ATOM 523 C CA . LEU A 1 65 ? -22.816 4.488 20.060 1.00 91.62 65 LEU A CA 1
ATOM 524 C C . LEU A 1 65 ? -23.800 5.301 20.914 1.00 91.62 65 LEU A C 1
ATOM 526 O O . LEU A 1 65 ? -23.811 5.151 22.137 1.00 91.62 65 LEU A O 1
ATOM 530 N N . ARG A 1 66 ? -24.679 6.096 20.289 1.00 90.81 66 ARG A N 1
ATOM 531 C CA . ARG A 1 66 ? -25.729 6.849 21.001 1.00 90.81 66 ARG A CA 1
ATOM 532 C C . ARG A 1 66 ? -26.724 5.929 21.710 1.00 90.81 66 ARG A C 1
ATOM 534 O O . ARG A 1 66 ? -27.086 6.192 22.854 1.00 90.81 66 ARG A O 1
ATOM 541 N N . GLU A 1 67 ? -27.133 4.831 21.079 1.00 90.56 67 GLU A N 1
ATOM 542 C CA . GLU A 1 67 ? -28.059 3.850 21.672 1.00 90.56 67 GLU A CA 1
ATOM 543 C C . GLU A 1 67 ? -27.460 3.176 22.921 1.00 90.56 67 GLU A C 1
ATOM 545 O O . GLU A 1 67 ? -28.151 2.973 23.928 1.00 90.56 67 GLU A O 1
ATOM 550 N N . ILE A 1 68 ? -26.148 2.918 22.894 1.00 91.38 68 ILE A N 1
ATOM 551 C CA . ILE A 1 68 ? -25.372 2.363 24.016 1.00 91.38 68 ILE A CA 1
ATOM 552 C C . ILE A 1 68 ? -25.081 3.429 25.092 1.00 91.38 68 ILE A C 1
ATOM 554 O O . ILE A 1 68 ? -24.709 3.091 26.215 1.00 91.38 68 ILE A O 1
ATOM 558 N N . GLY A 1 69 ? -25.306 4.715 24.804 1.00 90.44 69 GLY A N 1
ATOM 559 C CA . GLY A 1 69 ? -24.983 5.830 25.701 1.00 90.44 69 GLY A CA 1
ATOM 560 C C . GLY A 1 69 ? -23.501 6.201 25.725 1.00 90.44 69 GLY A C 1
ATOM 561 O O . GLY A 1 69 ? -23.035 6.778 26.701 1.00 90.44 69 GLY A O 1
ATOM 562 N N . LEU A 1 70 ? -22.758 5.829 24.683 1.00 91.25 70 LEU A N 1
ATOM 563 C CA . LEU A 1 70 ? -21.360 6.189 24.462 1.00 91.25 70 LEU A CA 1
ATOM 564 C C . LEU A 1 70 ? -21.286 7.361 23.471 1.00 91.25 70 LEU A C 1
ATOM 566 O O . LEU A 1 70 ? -20.696 7.249 22.401 1.00 91.25 70 LEU A O 1
ATOM 570 N N . ASP A 1 71 ? -21.944 8.469 23.804 1.00 88.50 71 ASP A N 1
ATOM 571 C CA . ASP A 1 71 ? -21.989 9.704 23.020 1.00 88.50 71 ASP A CA 1
ATOM 572 C C . ASP A 1 71 ? -21.219 10.855 23.696 1.00 88.50 71 ASP A C 1
ATOM 574 O O . ASP A 1 71 ? -20.669 10.708 24.790 1.00 88.50 71 ASP A O 1
ATOM 578 N N . GLY A 1 72 ? -21.105 11.997 23.006 1.00 85.56 72 GLY A N 1
ATOM 579 C CA . GLY A 1 72 ? -20.322 13.143 23.485 1.00 85.56 72 GLY A CA 1
ATOM 580 C C . GLY A 1 72 ? -18.880 12.746 23.815 1.00 85.56 72 GLY A C 1
ATOM 581 O O . GLY A 1 72 ? -18.229 12.065 23.024 1.00 85.56 72 GLY A O 1
ATOM 582 N N . ASP A 1 73 ? -18.409 13.108 25.008 1.00 84.25 73 ASP A N 1
ATOM 583 C CA . ASP A 1 73 ? -17.054 12.788 25.481 1.00 84.25 73 ASP A CA 1
ATOM 584 C C . ASP A 1 73 ? -16.794 11.277 25.619 1.00 84.25 73 ASP A C 1
ATOM 586 O O . ASP A 1 73 ? -15.646 10.836 25.591 1.00 84.25 73 ASP A O 1
ATOM 590 N N . LEU A 1 74 ? -17.842 10.460 25.784 1.00 85.88 74 LEU A N 1
ATOM 591 C CA . LEU A 1 74 ? -17.707 9.004 25.882 1.00 85.88 74 LEU A CA 1
ATOM 592 C C . LEU A 1 74 ? -17.484 8.351 24.518 1.00 85.88 74 LEU A C 1
ATOM 594 O O . LEU A 1 74 ? -16.871 7.287 24.466 1.00 85.88 74 LEU A O 1
ATOM 598 N N . ALA A 1 75 ? -17.926 8.990 23.429 1.00 85.44 75 ALA A N 1
ATOM 599 C CA . ALA A 1 75 ? -17.709 8.492 22.070 1.00 85.44 75 ALA A CA 1
ATOM 600 C C . ALA A 1 75 ? -16.224 8.470 21.693 1.00 85.44 75 ALA A C 1
ATOM 602 O O . ALA A 1 75 ? -15.806 7.654 20.882 1.00 85.44 75 ALA A O 1
ATOM 603 N N . THR A 1 76 ? -15.423 9.354 22.286 1.00 83.38 76 THR A N 1
ATOM 604 C CA . THR A 1 76 ? -13.968 9.421 22.092 1.00 83.38 76 THR A CA 1
ATOM 605 C C . THR A 1 76 ? -13.198 8.942 23.322 1.00 83.38 76 THR A C 1
ATOM 607 O O . THR A 1 76 ? -12.006 9.207 23.439 1.00 83.38 76 THR A O 1
ATOM 610 N N . GLY A 1 77 ? -13.877 8.293 24.271 1.00 87.25 77 GLY A N 1
ATOM 611 C CA . GLY A 1 77 ? -13.245 7.728 25.458 1.00 87.25 77 GLY A CA 1
ATOM 612 C C . GLY A 1 77 ? -12.458 6.459 25.136 1.00 87.25 77 GLY A C 1
ATOM 613 O O . GLY A 1 77 ? -12.733 5.770 24.151 1.00 87.25 77 GLY A O 1
ATOM 614 N N . ALA A 1 78 ? -11.522 6.103 26.014 1.00 86.88 78 ALA A N 1
ATOM 615 C CA . ALA A 1 78 ? -10.610 4.986 25.787 1.00 86.88 78 ALA A CA 1
ATOM 616 C C . ALA A 1 78 ? -11.312 3.612 25.647 1.00 86.88 78 ALA A C 1
ATOM 618 O O . ALA A 1 78 ? -10.795 2.730 24.971 1.00 86.88 78 ALA A O 1
ATOM 619 N N . PHE A 1 79 ? -12.531 3.430 26.185 1.00 91.00 79 PHE A N 1
ATOM 620 C CA . PHE A 1 79 ? -13.333 2.222 25.912 1.00 91.00 79 PHE A CA 1
ATOM 621 C C . PHE A 1 79 ? -13.723 2.101 24.430 1.00 91.00 79 PHE A C 1
ATOM 623 O O . PHE A 1 79 ? -13.701 1.009 23.861 1.00 91.00 79 PHE A O 1
ATOM 630 N N . VAL A 1 80 ? -14.123 3.214 23.805 1.00 92.94 80 VAL A N 1
ATOM 631 C CA . VAL A 1 80 ? -14.503 3.226 22.387 1.00 92.94 80 VAL A CA 1
ATOM 632 C C . VAL A 1 80 ? -13.262 3.103 21.513 1.00 92.94 80 VAL A C 1
ATOM 634 O O . VAL A 1 80 ? -13.304 2.382 20.521 1.00 92.94 80 VAL A O 1
ATOM 637 N N . GLU A 1 81 ? -12.148 3.725 21.902 1.00 92.81 81 GLU A N 1
ATOM 638 C CA . GLU A 1 81 ? -10.861 3.538 21.224 1.00 92.81 81 GLU A CA 1
ATOM 639 C C . GLU A 1 81 ? -10.439 2.059 21.204 1.00 92.81 81 GLU A C 1
ATOM 641 O O . GLU A 1 81 ? -10.156 1.522 20.133 1.00 92.81 81 GLU A O 1
ATOM 646 N N . GLU A 1 82 ? -10.529 1.358 22.337 1.00 94.06 82 GLU A N 1
ATOM 647 C CA . GLU A 1 82 ? -10.259 -0.085 22.408 1.00 94.06 82 GLU A CA 1
ATOM 648 C C . GLU A 1 82 ? -11.220 -0.902 21.525 1.00 94.06 82 GLU A C 1
ATOM 650 O O . GLU A 1 82 ? -10.822 -1.865 20.866 1.00 94.06 82 GLU A O 1
ATOM 655 N N . ALA A 1 83 ? -12.495 -0.506 21.451 1.00 95.56 83 ALA A N 1
ATOM 656 C CA . ALA A 1 83 ? -13.465 -1.159 20.574 1.00 95.56 83 ALA A CA 1
ATOM 657 C C . ALA A 1 83 ? -13.136 -0.951 19.085 1.00 95.56 83 ALA A C 1
ATOM 659 O O . ALA A 1 83 ? -13.308 -1.867 18.280 1.00 95.56 83 ALA A O 1
ATOM 660 N N . LEU A 1 84 ? -12.630 0.225 18.707 1.00 96.12 84 LEU A N 1
ATOM 661 C CA . LEU A 1 84 ? -12.168 0.512 17.347 1.00 96.12 84 LEU A CA 1
ATOM 662 C C . LEU A 1 84 ? -10.920 -0.311 16.993 1.00 96.12 84 LEU A C 1
ATOM 664 O O . LEU A 1 84 ? -10.858 -0.878 1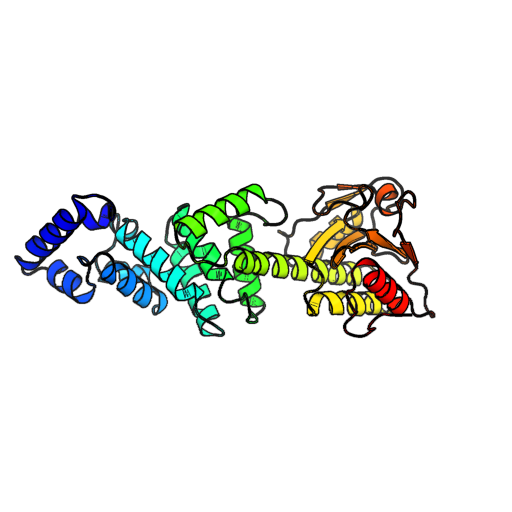5.900 1.00 96.12 84 LEU A O 1
ATOM 668 N N . ILE A 1 85 ? -9.961 -0.436 17.916 1.00 96.75 85 ILE A N 1
ATOM 669 C CA . ILE A 1 85 ? -8.772 -1.289 17.746 1.00 96.75 85 ILE A CA 1
ATOM 670 C C . ILE A 1 85 ? -9.189 -2.761 17.608 1.00 96.75 85 ILE A C 1
ATOM 672 O O . ILE A 1 85 ? -8.781 -3.427 16.656 1.00 96.75 85 ILE A O 1
ATOM 676 N N . SER A 1 86 ? -10.087 -3.242 18.473 1.00 96.75 86 SER A N 1
ATOM 677 C CA . SER A 1 86 ? -10.666 -4.592 18.396 1.00 96.75 86 SER A CA 1
ATOM 678 C C . SER A 1 86 ? -11.417 -4.841 17.076 1.00 96.75 86 SER A C 1
ATOM 680 O O . SER A 1 86 ? -11.410 -5.956 16.548 1.00 96.75 86 SER A O 1
ATOM 682 N N . ALA A 1 87 ? -12.072 -3.822 16.506 1.00 97.50 87 ALA A N 1
ATOM 683 C CA . ALA A 1 87 ? -12.729 -3.930 15.202 1.00 97.50 87 ALA A CA 1
ATOM 684 C C . ALA A 1 87 ? -11.706 -4.075 14.067 1.00 97.50 87 ALA A C 1
ATOM 686 O O . ALA A 1 87 ? -11.891 -4.893 13.164 1.00 97.50 87 ALA A O 1
ATOM 687 N N . CYS A 1 88 ? -10.605 -3.326 14.127 1.00 98.25 88 CYS A N 1
ATOM 688 C CA . CYS A 1 88 ? -9.483 -3.475 13.204 1.00 98.25 88 CYS A CA 1
ATOM 689 C C . CYS A 1 88 ? -8.850 -4.873 13.294 1.00 98.25 88 CYS A C 1
ATOM 691 O O . CYS A 1 88 ? -8.645 -5.513 12.262 1.00 98.25 88 CYS A O 1
ATOM 693 N N . GLU A 1 89 ? -8.607 -5.377 14.507 1.00 97.50 89 GLU A N 1
ATOM 694 C CA . GLU A 1 89 ? -8.069 -6.724 14.739 1.00 97.50 89 GLU A CA 1
ATOM 695 C C . GLU A 1 89 ? -8.969 -7.806 14.116 1.00 97.50 89 GLU A C 1
ATOM 697 O O . GLU A 1 89 ? -8.504 -8.649 13.346 1.00 97.50 89 GLU A O 1
ATOM 702 N N . ALA A 1 90 ? -10.280 -7.738 14.371 1.00 96.94 90 ALA A N 1
ATOM 703 C CA . ALA A 1 90 ? -11.245 -8.680 13.809 1.00 96.94 90 ALA A CA 1
ATOM 704 C C . ALA A 1 90 ? -11.305 -8.615 12.271 1.00 96.94 90 ALA A C 1
ATOM 706 O O . ALA A 1 90 ? -11.351 -9.648 11.603 1.00 96.94 90 ALA A O 1
ATOM 707 N N . ALA A 1 91 ? -11.268 -7.414 11.689 1.00 97.44 91 ALA A N 1
ATOM 708 C CA . ALA A 1 91 ? -11.309 -7.243 10.240 1.00 97.44 91 ALA A CA 1
ATOM 709 C C . ALA A 1 91 ? -10.033 -7.740 9.536 1.00 97.44 91 ALA A C 1
ATOM 711 O O . ALA A 1 91 ? -10.113 -8.211 8.401 1.00 97.44 91 ALA A O 1
ATOM 712 N N . ALA A 1 92 ? -8.869 -7.688 10.195 1.00 97.50 92 ALA A N 1
ATOM 713 C CA . ALA A 1 92 ? -7.584 -8.093 9.616 1.00 97.50 92 ALA A CA 1
ATOM 714 C C . ALA A 1 92 ? -7.544 -9.578 9.191 1.00 97.50 92 ALA A C 1
ATOM 716 O O . ALA A 1 92 ? -6.803 -9.968 8.278 1.00 97.50 92 ALA A O 1
ATOM 717 N N . VAL A 1 93 ? -8.364 -10.425 9.823 1.00 96.44 93 VAL A N 1
ATOM 718 C CA . VAL A 1 93 ? -8.457 -11.861 9.510 1.00 96.44 93 VAL A CA 1
ATOM 719 C C . VAL A 1 93 ? -9.582 -12.210 8.531 1.00 96.44 93 VAL A C 1
ATOM 721 O O . VAL A 1 93 ? -9.655 -13.353 8.079 1.00 96.44 93 VAL A O 1
ATOM 724 N N . HIS A 1 94 ? -10.426 -11.250 8.144 1.00 96.25 94 HIS A N 1
ATOM 725 C CA . HIS A 1 94 ? -11.447 -11.472 7.119 1.00 96.25 94 HIS A CA 1
ATOM 726 C C . HIS A 1 94 ? -10.817 -11.704 5.740 1.00 96.25 94 HIS A C 1
ATOM 728 O O . HIS A 1 94 ? -9.679 -11.312 5.482 1.00 96.25 94 HIS A O 1
ATOM 734 N N . ARG A 1 95 ? -11.557 -12.355 4.838 1.00 95.81 95 ARG A N 1
ATOM 735 C CA . ARG A 1 95 ? -11.111 -12.719 3.483 1.00 95.81 95 ARG A CA 1
ATOM 736 C C . ARG A 1 95 ? -12.221 -12.458 2.463 1.00 95.81 95 ARG A C 1
ATOM 738 O O . ARG A 1 95 ? -13.389 -12.362 2.845 1.00 95.81 95 ARG A O 1
ATOM 745 N N . GLY A 1 96 ? -11.859 -12.336 1.185 1.00 93.94 96 GLY A N 1
ATOM 746 C CA . GLY A 1 96 ? -12.809 -12.133 0.080 1.00 93.94 96 GLY A CA 1
ATOM 747 C C . GLY A 1 96 ? -13.814 -10.993 0.312 1.00 93.94 96 GLY A C 1
ATOM 748 O O . GLY A 1 96 ? -13.451 -9.907 0.767 1.00 93.94 96 GLY A O 1
ATOM 749 N N . ASP A 1 97 ? -15.095 -11.250 0.035 1.00 93.69 97 ASP A N 1
ATOM 750 C CA . ASP A 1 97 ? -16.166 -10.247 0.149 1.00 93.69 97 ASP A CA 1
ATOM 751 C C . ASP A 1 97 ? -16.331 -9.697 1.574 1.00 93.69 97 ASP A C 1
ATOM 753 O O . ASP A 1 97 ? -16.588 -8.503 1.751 1.00 93.69 97 ASP A O 1
ATOM 757 N N . ALA A 1 98 ? -16.113 -10.529 2.599 1.00 94.75 98 ALA A N 1
ATOM 758 C CA . ALA A 1 98 ? -16.175 -10.098 3.994 1.00 94.75 98 ALA A CA 1
ATOM 759 C C . ALA A 1 98 ? -15.065 -9.088 4.326 1.00 94.75 98 ALA A C 1
ATOM 761 O O . ALA A 1 98 ? -15.319 -8.099 5.014 1.00 94.75 98 ALA A O 1
ATOM 762 N N . ALA A 1 99 ? -13.851 -9.286 3.795 1.00 96.44 99 ALA A N 1
ATOM 763 C CA . ALA A 1 99 ? -12.762 -8.320 3.946 1.00 96.44 99 ALA A CA 1
ATOM 764 C C . ALA A 1 99 ? -13.102 -6.985 3.277 1.00 96.44 99 ALA A C 1
ATOM 766 O O . ALA A 1 99 ? -12.889 -5.926 3.865 1.00 96.44 99 ALA A O 1
ATOM 767 N N . GLN A 1 100 ? -13.693 -7.028 2.080 1.00 95.56 100 GLN A N 1
ATOM 768 C CA . GLN A 1 100 ? -14.111 -5.820 1.375 1.00 95.56 100 GLN A CA 1
ATOM 769 C C . GLN A 1 100 ? -15.213 -5.065 2.130 1.00 95.56 100 GLN A C 1
ATOM 771 O O . GLN A 1 100 ? -15.168 -3.836 2.237 1.00 95.56 100 GLN A O 1
ATOM 776 N N . GLN A 1 101 ? -16.204 -5.779 2.666 1.00 93.50 101 GLN A N 1
ATOM 777 C CA . GLN A 1 101 ? -17.281 -5.175 3.445 1.00 93.50 101 GLN A CA 1
ATOM 778 C C . GLN A 1 101 ? -16.751 -4.554 4.741 1.00 93.50 101 GLN A C 1
ATOM 780 O O . GLN A 1 101 ? -17.032 -3.386 5.017 1.00 93.50 101 GLN A O 1
ATOM 785 N N . SER A 1 102 ? -15.942 -5.290 5.508 1.00 95.00 102 SER A N 1
ATOM 786 C CA . SER A 1 102 ? -15.339 -4.771 6.738 1.00 95.00 102 SER A CA 1
ATOM 787 C C . SER A 1 102 ? -14.400 -3.603 6.473 1.00 95.00 102 SER A C 1
ATOM 789 O O . SER A 1 102 ? -14.460 -2.623 7.206 1.00 95.00 102 SER A O 1
ATOM 791 N N . GLY A 1 103 ? -13.609 -3.639 5.399 1.00 95.81 103 GLY A N 1
ATOM 792 C CA . GLY A 1 103 ? -12.759 -2.520 5.003 1.00 95.81 103 GLY A CA 1
ATOM 793 C C . GLY A 1 103 ? -13.566 -1.249 4.730 1.00 95.81 103 GLY A C 1
ATOM 794 O O . GLY A 1 103 ? -13.241 -0.190 5.256 1.00 95.81 103 GLY A O 1
ATOM 795 N N . ARG A 1 104 ? -14.672 -1.341 3.976 1.00 93.81 104 ARG A N 1
ATOM 796 C CA . ARG A 1 104 ? -15.561 -0.186 3.736 1.00 93.81 104 ARG A CA 1
ATOM 797 C C . ARG A 1 104 ? -16.175 0.353 5.026 1.00 93.81 104 ARG A C 1
ATOM 799 O O . ARG A 1 104 ? -16.212 1.566 5.213 1.00 93.81 104 ARG A O 1
ATOM 806 N N . ARG A 1 105 ? -16.626 -0.537 5.912 1.00 93.12 105 ARG A N 1
ATOM 807 C CA . ARG A 1 105 ? -17.206 -0.153 7.205 1.00 93.12 105 ARG A CA 1
ATOM 808 C C . ARG A 1 105 ? -16.183 0.505 8.117 1.00 93.12 105 ARG A C 1
ATOM 810 O O . ARG A 1 105 ? -16.503 1.525 8.706 1.00 93.12 105 ARG A O 1
ATOM 817 N N . LEU A 1 106 ? -14.957 -0.014 8.183 1.00 95.50 106 LEU A N 1
ATOM 818 C CA . LEU A 1 106 ? -13.870 0.613 8.933 1.00 95.50 106 LEU A CA 1
ATOM 819 C C . LEU A 1 106 ? -13.538 2.005 8.396 1.00 95.50 106 LEU A C 1
ATOM 821 O O . LEU A 1 106 ? -13.379 2.930 9.181 1.00 95.50 106 LEU A O 1
ATOM 825 N N . ILE A 1 107 ? -13.477 2.176 7.073 1.00 94.12 107 ILE A N 1
ATOM 826 C CA . ILE A 1 107 ? -13.229 3.491 6.470 1.00 94.12 107 ILE A CA 1
ATOM 827 C C . ILE A 1 107 ? -14.319 4.483 6.888 1.00 94.12 107 ILE A C 1
ATOM 829 O O . ILE A 1 107 ? -13.988 5.526 7.442 1.00 94.12 107 ILE A O 1
ATOM 833 N N . ALA A 1 108 ? -15.595 4.129 6.706 1.00 90.50 108 ALA A N 1
ATOM 834 C CA . ALA A 1 108 ? -16.721 4.985 7.087 1.00 90.50 108 ALA A CA 1
ATOM 835 C C . ALA A 1 108 ? -16.770 5.257 8.601 1.00 90.50 108 ALA A C 1
ATOM 837 O O . ALA A 1 108 ? -17.039 6.372 9.036 1.00 90.50 108 ALA A O 1
ATOM 838 N N . LEU A 1 109 ? -16.474 4.243 9.415 1.00 89.25 109 LEU A N 1
ATOM 839 C CA . LEU A 1 109 ? -16.406 4.358 10.867 1.00 89.25 109 LEU A CA 1
ATOM 840 C C . LEU A 1 109 ? -15.360 5.401 11.271 1.00 89.25 109 LEU A C 1
ATOM 842 O O . LEU A 1 109 ? -15.686 6.340 11.987 1.00 89.25 109 LEU A O 1
ATOM 846 N N . PHE A 1 110 ? -14.134 5.283 10.757 1.00 91.69 110 PHE A N 1
ATOM 847 C CA . PHE A 1 110 ? -12.994 6.134 11.112 1.00 91.69 110 PHE A CA 1
ATOM 848 C C . PHE A 1 110 ? -13.029 7.539 10.484 1.00 91.69 110 PHE A C 1
ATOM 850 O O . PHE A 1 110 ? -12.121 8.330 10.740 1.00 91.69 110 PHE A O 1
ATOM 857 N N . GLU A 1 111 ? -14.039 7.881 9.678 1.00 87.31 111 GLU A N 1
ATOM 858 C CA . GLU A 1 111 ? -14.328 9.277 9.311 1.00 87.31 111 GLU A CA 1
ATOM 859 C C . GLU A 1 111 ? -14.911 10.064 10.496 1.00 87.31 111 GLU A C 1
ATOM 861 O O . GLU A 1 111 ? -14.718 11.275 10.585 1.00 87.31 111 GLU A O 1
ATOM 866 N N . GLY A 1 112 ? -15.587 9.380 11.427 1.00 83.94 112 GLY A N 1
ATOM 867 C CA . GLY A 1 112 ? -16.225 9.986 12.598 1.00 83.94 112 GLY A CA 1
ATOM 868 C C . GLY A 1 112 ? -15.343 10.104 13.845 1.00 83.94 112 GLY A C 1
ATOM 869 O O . GLY A 1 112 ? -15.827 10.600 14.861 1.00 83.94 112 GLY A O 1
ATOM 870 N N . PHE A 1 113 ? -14.084 9.653 13.798 1.00 85.88 113 PHE A N 1
ATOM 871 C CA . PHE A 1 113 ? -13.186 9.608 14.961 1.00 85.88 113 PHE A CA 1
ATOM 872 C C . PHE A 1 113 ? -11.872 10.353 14.715 1.00 85.88 113 PHE A C 1
ATOM 874 O O . PHE A 1 113 ? -11.408 10.438 13.573 1.00 85.88 113 PHE A O 1
ATOM 881 N N . PRO A 1 114 ? -11.236 10.874 15.781 1.00 85.19 114 PRO A N 1
ATOM 882 C CA . PRO A 1 114 ? -9.907 11.456 15.673 1.00 85.19 114 PRO A CA 1
ATOM 883 C C . PRO A 1 114 ? -8.891 10.419 15.181 1.00 85.19 114 PRO A C 1
ATOM 885 O O . PRO A 1 114 ? -8.902 9.258 15.583 1.00 85.19 114 PRO A O 1
ATOM 888 N N . ALA A 1 115 ? -7.966 10.857 14.330 1.00 87.56 115 ALA A N 1
ATOM 889 C CA . ALA A 1 115 ? -6.870 10.025 13.849 1.00 87.56 115 ALA A CA 1
ATOM 890 C C . ALA A 1 115 ? -5.721 9.993 14.875 1.00 87.56 115 ALA A C 1
ATOM 892 O O . ALA A 1 115 ? -4.671 10.597 14.646 1.00 87.56 115 ALA A O 1
ATOM 893 N N . THR A 1 116 ? -5.930 9.318 16.013 1.00 92.56 116 THR A N 1
ATOM 894 C CA . THR A 1 116 ? -4.849 9.037 16.978 1.00 92.56 116 THR A CA 1
ATOM 895 C C . THR A 1 116 ? -3.786 8.140 16.339 1.00 92.56 116 THR A C 1
ATOM 897 O O . THR A 1 116 ? -4.003 7.533 15.281 1.00 92.56 116 THR A O 1
ATOM 900 N N . ARG A 1 117 ? -2.599 8.080 16.950 1.00 94.38 117 ARG A N 1
ATOM 901 C CA . ARG A 1 117 ? -1.478 7.281 16.437 1.00 94.38 117 ARG A CA 1
ATOM 902 C C . ARG A 1 117 ? -1.857 5.799 16.388 1.00 94.38 117 ARG A C 1
ATOM 904 O O . ARG A 1 117 ? -1.662 5.148 15.363 1.00 94.38 117 ARG A O 1
ATOM 911 N N . GLU A 1 118 ? -2.460 5.315 17.462 1.00 94.88 118 GLU A N 1
ATOM 912 C CA . GLU A 1 118 ? -2.883 3.939 17.692 1.00 94.88 118 GLU A CA 1
ATOM 913 C C . GLU A 1 118 ? -4.004 3.549 16.721 1.00 94.88 118 GLU A C 1
ATOM 915 O O . GLU A 1 118 ? -3.893 2.558 15.997 1.00 94.88 118 GLU A O 1
ATOM 920 N N . LEU A 1 119 ? -5.038 4.389 16.596 1.00 95.88 119 LEU A N 1
ATOM 921 C CA . LEU A 1 119 ? -6.133 4.172 15.649 1.00 95.88 119 LEU A CA 1
ATOM 922 C C . LEU A 1 119 ? -5.651 4.161 14.196 1.00 95.88 119 LEU A C 1
ATOM 924 O O . LEU A 1 119 ? -6.095 3.338 13.391 1.00 95.88 119 LEU A O 1
ATOM 928 N N . ASN A 1 120 ? -4.716 5.044 13.842 1.00 97.06 120 ASN A N 1
ATOM 929 C CA . ASN A 1 120 ? -4.140 5.061 12.505 1.00 97.06 120 ASN A CA 1
ATOM 930 C C . ASN A 1 120 ? -3.302 3.803 12.215 1.00 97.06 120 ASN A C 1
ATOM 932 O O . ASN A 1 120 ? -3.375 3.272 11.103 1.00 97.06 120 ASN A O 1
ATOM 936 N N . ALA A 1 121 ? -2.543 3.306 13.195 1.00 98.06 121 ALA A N 1
ATOM 937 C CA . ALA A 1 121 ? -1.803 2.051 13.089 1.00 98.06 121 ALA A CA 1
ATOM 938 C C . ALA A 1 121 ? -2.748 0.858 12.900 1.00 98.06 121 ALA A C 1
ATOM 940 O O . ALA A 1 121 ? -2.632 0.136 11.904 1.00 98.06 121 ALA A O 1
ATOM 941 N N . ALA A 1 122 ? -3.742 0.719 13.781 1.00 98.31 122 ALA A N 1
ATOM 942 C CA . ALA A 1 122 ? -4.720 -0.361 13.728 1.00 98.31 122 ALA A CA 1
ATOM 943 C C . ALA A 1 122 ? -5.472 -0.391 12.389 1.00 98.31 122 ALA A C 1
ATOM 945 O O . ALA A 1 122 ? -5.532 -1.433 11.732 1.00 98.31 122 ALA A O 1
ATOM 946 N N . LEU A 1 123 ? -5.975 0.765 11.936 1.00 98.38 123 LEU A N 1
ATOM 947 C CA . LEU A 1 123 ? -6.688 0.877 10.663 1.00 98.38 123 LEU A CA 1
ATOM 948 C C . LEU A 1 123 ? -5.788 0.532 9.472 1.00 98.38 123 LEU A C 1
ATOM 950 O O . LEU A 1 123 ? -6.203 -0.200 8.574 1.00 98.38 123 LEU A O 1
ATOM 954 N N . SER A 1 124 ? -4.553 1.043 9.453 1.00 98.44 124 SER A N 1
ATOM 955 C CA . SER A 1 124 ? -3.624 0.806 8.341 1.00 98.44 124 SER A CA 1
ATOM 956 C C . SER A 1 124 ? -3.308 -0.679 8.172 1.00 98.44 124 SER A C 1
ATOM 958 O O . SER A 1 124 ? -3.277 -1.173 7.045 1.00 98.44 124 SER A O 1
ATOM 960 N N . TYR A 1 125 ? -3.112 -1.401 9.278 1.00 98.69 125 TYR A N 1
ATOM 961 C CA . TYR A 1 125 ? -2.905 -2.846 9.248 1.00 98.69 125 TYR A CA 1
ATOM 962 C C . TYR A 1 125 ? -4.172 -3.595 8.813 1.00 98.69 125 TYR A C 1
ATOM 964 O O . TYR A 1 125 ? -4.116 -4.396 7.878 1.00 98.69 125 TYR A O 1
ATOM 972 N N . ALA A 1 126 ? -5.323 -3.286 9.417 1.00 98.44 126 ALA A N 1
ATOM 973 C CA . ALA A 1 126 ? -6.590 -3.966 9.144 1.00 98.44 126 ALA A CA 1
ATOM 974 C C . ALA A 1 126 ? -7.051 -3.848 7.685 1.00 98.44 126 ALA A C 1
ATOM 976 O O . ALA A 1 126 ? -7.605 -4.798 7.134 1.00 98.44 126 ALA A O 1
ATOM 977 N N . LEU A 1 127 ? -6.793 -2.709 7.034 1.00 98.44 127 LEU A N 1
ATOM 978 C CA . LEU A 1 127 ? -7.146 -2.506 5.627 1.00 98.44 127 LEU A CA 1
ATOM 979 C C . LEU A 1 127 ? -6.230 -3.255 4.647 1.00 98.44 127 LEU A C 1
ATOM 981 O O . LEU A 1 127 ? -6.617 -3.444 3.494 1.00 98.44 127 LEU A O 1
ATOM 985 N N . LEU A 1 128 ? -5.031 -3.672 5.068 1.00 98.44 128 LEU A N 1
ATOM 986 C CA . LEU A 1 128 ? -4.031 -4.296 4.194 1.00 98.44 128 LEU A CA 1
ATOM 987 C C . LEU A 1 128 ? -3.852 -5.798 4.439 1.00 98.44 128 LEU A C 1
ATOM 989 O O . LEU A 1 128 ? -3.706 -6.553 3.477 1.00 98.44 128 LEU A O 1
ATOM 993 N N . ALA A 1 129 ? -3.883 -6.242 5.697 1.00 98.25 129 ALA A N 1
ATOM 994 C CA . ALA A 1 129 ? -3.632 -7.630 6.089 1.00 98.25 129 ALA A CA 1
ATOM 995 C C . ALA A 1 129 ? -4.503 -8.677 5.352 1.00 98.25 129 ALA A C 1
ATOM 997 O O . ALA A 1 129 ? -3.955 -9.715 4.951 1.00 98.25 129 ALA A O 1
ATOM 998 N N . PRO A 1 130 ? -5.801 -8.425 5.073 1.00 97.94 130 PRO A N 1
ATOM 999 C CA . PRO A 1 130 ? -6.641 -9.360 4.323 1.00 97.94 130 PRO A CA 1
ATOM 1000 C C . PRO A 1 130 ? -6.131 -9.715 2.923 1.00 97.94 130 PRO A C 1
ATOM 1002 O O . PRO A 1 130 ? -6.360 -10.819 2.435 1.00 97.94 130 PRO A O 1
ATOM 1005 N N . TRP A 1 131 ? -5.402 -8.801 2.284 1.00 97.44 131 TRP A N 1
ATOM 1006 C CA . TRP A 1 131 ? -5.027 -8.881 0.867 1.00 97.44 131 TRP A CA 1
ATOM 1007 C C . TRP A 1 131 ? -3.592 -9.372 0.653 1.00 97.44 131 TRP A C 1
ATOM 1009 O O . TRP A 1 131 ? -2.997 -9.206 -0.414 1.00 97.44 131 TRP A O 1
ATOM 1019 N N . THR A 1 132 ? -2.997 -9.956 1.693 1.00 95.50 132 THR A N 1
ATOM 1020 C CA . THR A 1 132 ? -1.653 -10.542 1.627 1.00 95.50 132 THR A CA 1
ATOM 1021 C C . THR A 1 132 ? -1.604 -11.741 0.682 1.00 95.50 132 THR A C 1
ATOM 1023 O O . THR A 1 132 ? -0.606 -11.905 -0.022 1.00 95.50 132 THR A O 1
ATOM 1026 N N . LYS A 1 133 ? -2.685 -12.533 0.640 1.00 89.56 133 LYS A N 1
ATOM 1027 C CA . LYS A 1 133 ? -2.835 -13.735 -0.199 1.00 89.56 133 LYS A CA 1
ATOM 1028 C C . LYS A 1 133 ? -3.950 -13.617 -1.241 1.00 89.56 133 LYS A C 1
ATOM 1030 O O . LYS A 1 133 ? -3.809 -14.162 -2.332 1.00 89.56 133 LYS A O 1
ATOM 1035 N N . ASP A 1 134 ? -5.020 -12.898 -0.913 1.00 87.94 134 ASP A N 1
ATOM 1036 C CA . ASP A 1 134 ? -6.209 -12.797 -1.758 1.00 87.94 134 ASP A CA 1
ATOM 1037 C C . ASP A 1 134 ? -6.163 -11.576 -2.686 1.00 87.94 134 ASP A C 1
ATOM 1039 O O . ASP A 1 134 ? -5.519 -10.563 -2.401 1.00 87.94 134 ASP A O 1
ATOM 1043 N N . GLY A 1 135 ? -6.893 -11.661 -3.800 1.00 86.94 135 GLY A N 1
ATOM 1044 C CA . GLY A 1 135 ? -7.122 -10.523 -4.687 1.00 86.94 135 GLY A CA 1
ATOM 1045 C C . GLY A 1 135 ? -8.103 -9.516 -4.080 1.00 86.94 135 GLY A C 1
ATOM 1046 O O . GLY A 1 135 ? -9.092 -9.900 -3.462 1.00 86.94 135 GLY A O 1
ATOM 1047 N N . CYS A 1 136 ? -7.846 -8.227 -4.300 1.00 91.94 136 CYS A N 1
ATOM 1048 C CA . CYS A 1 136 ? -8.742 -7.130 -3.934 1.00 91.94 136 CYS A CA 1
ATOM 1049 C C . CYS A 1 136 ? -9.382 -6.554 -5.201 1.00 91.94 136 CYS A C 1
ATOM 1051 O O . CYS A 1 136 ? -8.702 -6.410 -6.218 1.00 91.94 136 CYS A O 1
ATOM 1053 N N . ALA A 1 137 ? -10.672 -6.212 -5.157 1.00 93.88 137 ALA A N 1
ATOM 1054 C CA . ALA A 1 137 ? -11.329 -5.564 -6.287 1.00 93.88 137 ALA A CA 1
ATOM 1055 C C . ALA A 1 137 ? -10.718 -4.176 -6.548 1.00 93.88 137 ALA A C 1
ATOM 1057 O O . ALA A 1 137 ? -10.534 -3.396 -5.612 1.00 93.88 137 ALA A O 1
ATOM 1058 N N . ASP A 1 138 ? -10.484 -3.828 -7.817 1.00 91.38 138 ASP A N 1
ATOM 1059 C CA . ASP A 1 138 ? -9.768 -2.604 -8.212 1.00 91.38 138 ASP A CA 1
ATOM 1060 C C . ASP A 1 138 ? -10.326 -1.323 -7.567 1.00 91.38 138 ASP A C 1
ATOM 1062 O O . ASP A 1 138 ? -9.568 -0.464 -7.116 1.00 91.38 138 ASP A O 1
ATOM 1066 N N . ALA A 1 139 ? -11.654 -1.192 -7.474 1.00 92.44 139 ALA A N 1
ATOM 1067 C CA . ALA A 1 139 ? -12.289 -0.033 -6.845 1.00 92.44 139 ALA A CA 1
ATOM 1068 C C . ALA A 1 139 ? -11.980 0.061 -5.340 1.00 92.44 139 ALA A C 1
ATOM 1070 O O . ALA A 1 139 ? -11.735 1.148 -4.818 1.00 92.44 139 ALA A O 1
ATOM 1071 N N . HIS A 1 140 ? -11.963 -1.076 -4.640 1.00 95.12 140 HIS A N 1
ATOM 1072 C CA . HIS A 1 140 ? -11.654 -1.120 -3.214 1.00 95.12 140 HIS A CA 1
ATOM 1073 C C . HIS A 1 140 ? -10.155 -0.928 -2.958 1.00 95.12 140 HIS A C 1
ATOM 1075 O O . HIS A 1 140 ? -9.777 -0.188 -2.052 1.00 95.12 140 HIS A O 1
ATOM 1081 N N . GLN A 1 141 ? -9.311 -1.498 -3.820 1.00 95.06 141 GLN A N 1
ATOM 1082 C CA . GLN A 1 141 ? -7.874 -1.253 -3.833 1.00 95.06 141 GLN A CA 1
ATOM 1083 C C . GLN A 1 141 ? -7.568 0.248 -3.939 1.00 95.06 141 GLN A C 1
ATOM 1085 O O . GLN A 1 141 ? -6.836 0.783 -3.109 1.00 95.06 141 GLN A O 1
ATOM 1090 N N . ARG A 1 142 ? -8.149 0.940 -4.933 1.00 93.00 142 ARG A N 1
ATOM 1091 C CA . ARG A 1 142 ? -7.961 2.389 -5.139 1.00 93.00 142 ARG A CA 1
ATOM 1092 C C . ARG A 1 142 ? -8.397 3.197 -3.914 1.00 93.00 142 ARG A C 1
ATOM 1094 O O . ARG A 1 142 ? -7.672 4.098 -3.502 1.00 93.00 142 ARG A O 1
ATOM 1101 N N . LEU A 1 143 ? -9.533 2.838 -3.311 1.00 94.31 143 LEU A N 1
ATOM 1102 C CA . LEU A 1 143 ? -10.036 3.474 -2.091 1.00 94.31 143 LEU A CA 1
ATOM 1103 C C . LEU A 1 143 ? -9.033 3.356 -0.930 1.00 94.31 143 LEU A C 1
ATOM 1105 O O . LEU A 1 143 ? -8.673 4.367 -0.329 1.00 94.31 143 LEU A O 1
ATOM 1109 N N . ILE A 1 144 ? -8.550 2.141 -0.640 1.00 97.06 144 ILE A N 1
ATOM 1110 C CA . ILE A 1 144 ? -7.582 1.906 0.442 1.00 97.06 144 ILE A CA 1
ATOM 1111 C C . ILE A 1 144 ? -6.260 2.621 0.145 1.00 97.06 144 ILE A C 1
ATOM 1113 O O . ILE A 1 144 ? -5.726 3.312 1.012 1.00 97.06 144 ILE A O 1
ATOM 1117 N N . SER A 1 145 ? -5.726 2.482 -1.073 1.00 95.62 145 SER A N 1
ATOM 1118 C CA . SER A 1 145 ? -4.466 3.123 -1.457 1.00 95.62 145 SER A CA 1
ATOM 1119 C C . SER A 1 145 ? -4.526 4.640 -1.308 1.00 95.62 145 SER A C 1
ATOM 1121 O O . SER A 1 145 ? -3.625 5.211 -0.696 1.00 95.62 145 SER A O 1
ATOM 1123 N N . GLY A 1 146 ? -5.587 5.280 -1.807 1.00 93.75 146 GLY A N 1
ATOM 1124 C CA . GLY A 1 146 ? -5.768 6.727 -1.698 1.00 93.75 146 GLY A CA 1
ATOM 1125 C C . GLY A 1 146 ? -5.828 7.191 -0.243 1.00 93.75 146 GLY A C 1
ATOM 1126 O O . GLY A 1 146 ? -5.082 8.090 0.143 1.00 93.75 146 GLY A O 1
ATOM 1127 N N . LEU A 1 147 ? -6.638 6.523 0.586 1.00 95.25 147 LEU A N 1
ATOM 1128 C CA . LEU A 1 147 ? -6.759 6.841 2.011 1.00 95.25 147 LEU A CA 1
ATOM 1129 C C . LEU A 1 147 ? -5.417 6.718 2.744 1.00 95.25 147 LEU A C 1
ATOM 1131 O O . LEU A 1 147 ? -5.015 7.629 3.469 1.00 95.25 147 LEU A O 1
ATOM 1135 N N . LEU A 1 148 ? -4.712 5.597 2.568 1.00 96.25 148 LEU A N 1
ATOM 1136 C CA . LEU A 1 148 ? -3.468 5.343 3.292 1.00 96.25 148 LEU A CA 1
ATOM 1137 C C . LEU A 1 148 ? -2.329 6.242 2.814 1.00 96.25 148 LEU A C 1
ATOM 1139 O O . LEU A 1 148 ? -1.536 6.682 3.641 1.00 96.25 148 LEU A O 1
ATOM 1143 N N . VAL A 1 149 ? -2.251 6.568 1.522 1.00 94.44 149 VAL A N 1
ATOM 1144 C CA . VAL A 1 149 ? -1.266 7.537 1.015 1.00 94.44 149 VAL A CA 1
ATOM 1145 C C . VAL A 1 149 ? -1.588 8.946 1.508 1.00 94.44 149 VAL A C 1
ATOM 1147 O O . VAL A 1 149 ? -0.677 9.655 1.928 1.00 94.44 149 VAL A O 1
ATOM 1150 N N . GLN A 1 150 ? -2.858 9.350 1.531 1.00 92.25 150 GLN A N 1
ATOM 1151 C CA . GLN A 1 150 ? -3.258 10.646 2.079 1.00 92.25 150 GLN A CA 1
ATOM 1152 C C . GLN A 1 150 ? -2.896 10.759 3.566 1.00 92.25 150 GLN A C 1
ATOM 1154 O O . GLN A 1 150 ? -2.319 11.762 3.989 1.00 92.25 150 GLN A O 1
ATOM 1159 N N . ARG A 1 151 ? -3.201 9.725 4.360 1.00 92.69 151 ARG A N 1
ATOM 1160 C CA . ARG A 1 151 ? -2.933 9.721 5.802 1.00 92.69 151 ARG A CA 1
ATOM 1161 C C . ARG A 1 151 ? -1.452 9.575 6.106 1.00 92.69 151 ARG A C 1
ATOM 1163 O O . ARG A 1 151 ? -0.925 10.391 6.851 1.00 92.69 151 ARG A O 1
ATOM 1170 N N . ASN A 1 152 ? -0.774 8.587 5.525 1.00 94.44 152 ASN A N 1
ATOM 1171 C CA . ASN A 1 152 ? 0.572 8.148 5.917 1.00 94.44 152 ASN A CA 1
ATOM 1172 C C . ASN A 1 152 ? 1.684 8.560 4.942 1.00 94.44 152 ASN A C 1
ATOM 1174 O O . ASN A 1 152 ? 2.864 8.382 5.243 1.00 94.44 152 ASN A O 1
ATOM 1178 N N . GLY A 1 153 ? 1.350 9.153 3.798 1.00 93.69 153 GLY A N 1
ATOM 1179 C CA . GLY A 1 153 ? 2.287 9.373 2.697 1.00 93.69 153 GLY A CA 1
ATOM 1180 C C . GLY A 1 153 ? 2.611 8.083 1.937 1.00 93.69 153 GLY A C 1
ATOM 1181 O O . GLY A 1 153 ? 2.333 6.976 2.396 1.00 93.69 153 GLY A O 1
ATOM 1182 N N . ASP A 1 154 ? 3.233 8.217 0.767 1.00 92.94 154 ASP A N 1
ATOM 1183 C CA . ASP A 1 154 ? 3.646 7.067 -0.044 1.00 92.94 154 ASP A CA 1
ATOM 1184 C C . ASP A 1 154 ? 4.768 6.266 0.662 1.00 92.94 154 ASP A C 1
ATOM 1186 O O . ASP A 1 154 ? 5.819 6.846 0.965 1.00 92.94 154 ASP A O 1
ATOM 1190 N N . PRO A 1 155 ? 4.609 4.945 0.894 1.00 93.19 155 PRO A N 1
ATOM 1191 C CA . PRO A 1 155 ? 5.625 4.098 1.537 1.00 93.19 155 PRO A CA 1
ATOM 1192 C C . PRO A 1 155 ? 6.980 4.073 0.828 1.00 93.19 155 PRO A C 1
ATOM 1194 O O . PRO A 1 155 ? 7.997 3.748 1.442 1.00 93.19 155 PRO A O 1
ATOM 1197 N N . ARG A 1 156 ? 7.015 4.412 -0.461 1.00 91.25 156 ARG A N 1
ATOM 1198 C CA . ARG A 1 156 ? 8.234 4.480 -1.273 1.00 91.25 156 ARG A CA 1
ATOM 1199 C C . ARG A 1 156 ? 9.012 5.775 -1.031 1.00 91.25 156 ARG A C 1
ATOM 1201 O O . ARG A 1 156 ? 10.230 5.789 -1.180 1.00 91.25 156 ARG A O 1
ATOM 1208 N N . LEU A 1 157 ? 8.316 6.846 -0.641 1.00 91.44 157 LEU A N 1
ATOM 1209 C CA . LEU A 1 157 ? 8.875 8.189 -0.450 1.00 91.44 157 LEU A CA 1
ATOM 1210 C C . LEU A 1 157 ? 9.036 8.588 1.019 1.00 91.44 157 LEU A C 1
ATOM 1212 O O . LEU A 1 157 ? 9.846 9.459 1.327 1.00 91.44 157 LEU A O 1
ATOM 1216 N N . ALA A 1 158 ? 8.298 7.946 1.925 1.00 92.69 158 ALA A N 1
ATOM 1217 C CA . ALA A 1 158 ? 8.356 8.206 3.358 1.00 92.69 158 ALA A CA 1
ATOM 1218 C C . ALA A 1 158 ? 8.769 6.973 4.201 1.00 92.69 158 ALA A C 1
ATOM 1220 O O . ALA A 1 158 ? 8.064 6.650 5.163 1.00 92.69 158 ALA A O 1
ATOM 1221 N N . PRO A 1 159 ? 9.910 6.294 3.926 1.00 92.12 159 PRO A N 1
ATOM 1222 C CA . PRO A 1 159 ? 10.327 5.120 4.701 1.00 92.12 159 PRO A CA 1
ATOM 1223 C C . PRO A 1 159 ? 10.359 5.325 6.227 1.00 92.12 159 PRO A C 1
ATOM 1225 O O . PRO A 1 159 ? 9.862 4.450 6.933 1.00 92.12 159 PRO A O 1
ATOM 1228 N N . PRO A 1 160 ? 10.850 6.462 6.777 1.00 95.69 160 PRO A N 1
ATOM 1229 C CA . PRO A 1 160 ? 10.859 6.669 8.228 1.00 95.69 160 PRO A CA 1
ATOM 1230 C C . PRO A 1 160 ? 9.459 6.676 8.850 1.00 95.69 160 PRO A C 1
ATOM 1232 O O . PRO A 1 160 ? 9.268 6.171 9.955 1.00 95.69 160 PRO A O 1
ATOM 1235 N N . ARG A 1 161 ? 8.468 7.218 8.130 1.00 95.88 161 ARG A N 1
ATOM 1236 C CA . ARG A 1 161 ? 7.080 7.298 8.598 1.00 95.88 161 ARG A CA 1
ATOM 1237 C C . ARG A 1 161 ? 6.425 5.923 8.637 1.00 95.88 161 ARG A C 1
ATOM 1239 O O . ARG A 1 161 ? 5.769 5.585 9.614 1.00 95.88 161 ARG A O 1
ATOM 1246 N N . TRP A 1 162 ? 6.667 5.110 7.615 1.00 97.25 162 TRP A N 1
ATOM 1247 C CA . TRP A 1 162 ? 6.171 3.737 7.558 1.00 97.25 162 TRP A CA 1
ATOM 1248 C C . TRP A 1 162 ? 6.899 2.803 8.531 1.00 97.25 162 TRP A C 1
ATOM 1250 O O . TRP A 1 162 ? 6.277 1.904 9.085 1.00 97.25 162 TRP A O 1
ATOM 1260 N N . ALA A 1 163 ? 8.180 3.052 8.821 1.00 97.50 163 ALA A N 1
ATOM 1261 C CA . ALA A 1 163 ? 8.902 2.354 9.883 1.00 97.50 163 ALA A CA 1
ATOM 1262 C C . ALA A 1 163 ? 8.352 2.690 11.281 1.00 97.50 163 ALA A C 1
ATOM 1264 O O . ALA A 1 163 ? 8.287 1.811 12.136 1.00 97.50 163 ALA A O 1
ATOM 1265 N N . ALA A 1 164 ? 7.933 3.940 11.515 1.00 97.69 164 ALA A N 1
ATOM 1266 C CA . ALA A 1 164 ? 7.231 4.312 12.741 1.00 97.69 164 ALA A CA 1
ATOM 1267 C C . ALA A 1 164 ? 5.873 3.611 12.836 1.00 97.69 164 ALA A C 1
ATOM 1269 O O . ALA A 1 164 ? 5.644 2.904 13.807 1.00 97.69 164 ALA A O 1
ATOM 1270 N N . LEU A 1 165 ? 5.057 3.692 11.781 1.00 98.06 165 LEU A N 1
ATOM 1271 C CA . LEU A 1 165 ? 3.761 3.016 11.720 1.00 98.06 165 LEU A CA 1
ATOM 1272 C C . LEU A 1 165 ? 3.882 1.502 11.948 1.00 98.06 165 LEU A C 1
ATOM 1274 O O . LEU A 1 165 ? 3.056 0.917 12.632 1.00 98.06 165 LEU A O 1
ATOM 1278 N N . ARG A 1 166 ? 4.936 0.864 11.421 1.00 98.38 166 ARG A N 1
ATOM 1279 C CA . ARG A 1 166 ? 5.221 -0.556 11.663 1.00 98.38 166 ARG A CA 1
ATOM 1280 C C . ARG A 1 166 ? 5.420 -0.862 13.149 1.00 98.38 166 ARG A C 1
ATOM 1282 O O . ARG A 1 166 ? 4.919 -1.877 13.613 1.00 98.38 166 ARG A O 1
ATOM 1289 N N . ARG A 1 167 ? 6.165 -0.022 13.879 1.00 98.19 167 ARG A N 1
ATOM 1290 C CA . ARG A 1 167 ? 6.349 -0.189 15.332 1.00 98.19 167 ARG A CA 1
ATOM 1291 C C . ARG A 1 167 ? 5.019 -0.044 16.056 1.00 98.19 167 ARG A C 1
ATOM 1293 O O . ARG A 1 167 ? 4.678 -0.920 16.828 1.00 98.19 167 ARG A O 1
ATOM 1300 N N . ASP A 1 168 ? 4.244 0.974 15.700 1.00 98.19 168 ASP A N 1
ATOM 1301 C CA . ASP A 1 168 ? 2.938 1.242 16.309 1.00 98.19 168 ASP A CA 1
ATOM 1302 C C . ASP A 1 168 ? 1.967 0.067 16.113 1.00 98.19 168 ASP A C 1
ATOM 1304 O O . ASP A 1 168 ? 1.227 -0.290 17.022 1.00 98.19 168 ASP A O 1
ATOM 1308 N N . VAL A 1 169 ? 1.994 -0.581 14.942 1.00 98.50 169 VAL A N 1
ATOM 1309 C CA . VAL A 1 169 ? 1.206 -1.797 14.697 1.00 98.50 169 VAL A CA 1
ATOM 1310 C C . VAL A 1 169 ? 1.685 -2.958 15.566 1.00 98.50 169 VAL A C 1
ATOM 1312 O O . VAL A 1 169 ? 0.848 -3.680 16.087 1.00 98.50 169 VAL A O 1
ATOM 1315 N N . LEU A 1 170 ? 2.996 -3.153 15.729 1.00 98.19 170 LEU A N 1
ATOM 1316 C CA . LEU A 1 170 ? 3.542 -4.242 16.551 1.00 98.19 170 LEU A CA 1
ATOM 1317 C C . LEU A 1 170 ? 3.340 -4.017 18.053 1.00 98.19 170 LEU A C 1
ATOM 1319 O O . LEU A 1 170 ? 3.197 -4.989 18.787 1.00 98.19 170 LEU A O 1
ATOM 1323 N N . ASP A 1 171 ? 3.297 -2.761 18.497 1.00 97.38 171 ASP A N 1
ATOM 1324 C CA . ASP A 1 171 ? 2.954 -2.408 19.876 1.00 97.38 171 ASP A CA 1
ATOM 1325 C C . ASP A 1 171 ? 1.500 -2.813 20.196 1.00 97.38 171 ASP A C 1
ATOM 1327 O O . ASP A 1 171 ? 1.214 -3.257 21.306 1.00 97.38 171 ASP A O 1
ATOM 1331 N N . LEU A 1 172 ? 0.592 -2.708 19.215 1.00 96.19 172 LEU A N 1
ATOM 1332 C CA . LEU A 1 172 ? -0.815 -3.115 19.338 1.00 96.19 172 LEU A CA 1
ATOM 1333 C C . LEU A 1 172 ? -1.034 -4.615 19.090 1.00 96.19 172 LEU A C 1
ATOM 1335 O O . LEU A 1 172 ? -1.813 -5.258 19.789 1.00 96.19 172 LEU A O 1
ATOM 1339 N N . PHE A 1 173 ? -0.360 -5.172 18.083 1.00 97.19 173 PHE A N 1
ATOM 1340 C CA . PHE A 1 173 ? -0.531 -6.539 17.595 1.00 97.19 173 PHE A CA 1
ATOM 1341 C C . PHE A 1 173 ? 0.841 -7.228 17.464 1.00 97.19 173 PHE A C 1
ATOM 1343 O O . PHE A 1 173 ? 1.395 -7.292 16.361 1.00 97.19 173 PHE A O 1
ATOM 1350 N N . PRO A 1 174 ? 1.406 -7.770 18.560 1.00 96.31 174 PRO A N 1
ATOM 1351 C CA . PRO A 1 174 ? 2.767 -8.319 18.565 1.00 96.31 174 PRO A CA 1
ATOM 1352 C C . PRO A 1 174 ? 3.013 -9.447 17.552 1.00 96.31 174 PRO A C 1
ATOM 1354 O O . PRO A 1 174 ? 4.117 -9.568 17.023 1.00 96.31 174 PRO A O 1
ATOM 1357 N N . ASP A 1 175 ? 1.980 -10.236 17.242 1.00 95.75 175 ASP A N 1
ATOM 1358 C CA . ASP A 1 175 ? 2.053 -11.381 16.323 1.00 95.75 175 ASP A CA 1
ATOM 1359 C C . ASP A 1 175 ? 1.704 -11.024 14.860 1.00 95.75 175 ASP A C 1
ATOM 1361 O O . ASP A 1 175 ? 1.560 -11.906 14.008 1.00 95.75 175 ASP A O 1
ATOM 1365 N N . ALA A 1 176 ? 1.524 -9.737 14.542 1.00 96.94 176 ALA A N 1
ATOM 1366 C CA . ALA A 1 176 ? 1.120 -9.293 13.212 1.00 96.94 176 ALA A CA 1
ATOM 1367 C C . ALA A 1 176 ? 2.229 -9.451 12.156 1.00 96.94 176 ALA A C 1
ATOM 1369 O O . ALA A 1 176 ? 3.359 -8.991 12.328 1.00 96.94 176 ALA A O 1
ATOM 1370 N N . ASP A 1 177 ? 1.871 -9.980 10.980 1.00 97.19 177 ASP A N 1
ATOM 1371 C CA . ASP A 1 177 ? 2.732 -9.955 9.788 1.00 97.19 177 ASP A CA 1
ATOM 1372 C C . ASP A 1 177 ? 2.603 -8.605 9.058 1.00 97.19 177 ASP A C 1
ATOM 1374 O O . ASP A 1 177 ? 1.992 -8.467 7.990 1.00 97.19 177 ASP A O 1
ATOM 1378 N N . VAL A 1 178 ? 3.144 -7.567 9.698 1.00 97.69 178 VAL A N 1
ATOM 1379 C CA . VAL A 1 178 ? 3.046 -6.177 9.229 1.00 97.69 178 VAL A CA 1
ATOM 1380 C C . VAL A 1 178 ? 3.781 -5.975 7.907 1.00 97.69 178 VAL A C 1
ATOM 1382 O O . VAL A 1 178 ? 3.325 -5.214 7.052 1.00 97.69 178 VAL A O 1
ATOM 1385 N N . ASP A 1 179 ? 4.899 -6.673 7.711 1.00 96.94 179 ASP A N 1
ATOM 1386 C CA . ASP A 1 179 ? 5.728 -6.522 6.518 1.00 96.94 179 ASP A CA 1
ATOM 1387 C C . ASP A 1 179 ? 5.001 -7.055 5.274 1.00 96.94 179 ASP A C 1
ATOM 1389 O O . ASP A 1 179 ? 4.942 -6.356 4.254 1.00 96.94 179 ASP A O 1
ATOM 1393 N N . SER A 1 180 ? 4.346 -8.221 5.365 1.00 96.69 180 SER A N 1
ATOM 1394 C CA . SER A 1 180 ? 3.492 -8.720 4.281 1.00 96.69 180 SER A CA 1
ATOM 1395 C C . SER A 1 180 ? 2.310 -7.795 4.012 1.00 96.69 180 SER A C 1
ATOM 1397 O O . SER A 1 180 ? 1.987 -7.547 2.846 1.00 96.69 180 SER A O 1
ATOM 1399 N N . ALA A 1 181 ? 1.675 -7.261 5.062 1.00 97.75 181 ALA A N 1
ATOM 1400 C CA . ALA A 1 181 ? 0.554 -6.336 4.920 1.00 97.75 181 ALA A CA 1
ATOM 1401 C C . ALA A 1 181 ? 0.989 -5.046 4.204 1.00 97.75 181 ALA A C 1
ATOM 1403 O O . ALA A 1 181 ? 0.388 -4.646 3.212 1.00 97.75 181 ALA A O 1
ATOM 1404 N N . PHE A 1 182 ? 2.084 -4.409 4.616 1.00 97.62 182 PHE A N 1
ATOM 1405 C CA . PHE A 1 182 ? 2.554 -3.174 3.979 1.00 97.62 182 PHE A CA 1
ATOM 1406 C C . PHE A 1 182 ? 3.089 -3.411 2.562 1.00 97.62 182 PHE A C 1
ATOM 1408 O O . PHE A 1 182 ? 2.956 -2.541 1.691 1.00 97.62 182 PHE A O 1
ATOM 1415 N N . ALA A 1 183 ? 3.621 -4.604 2.282 1.00 94.69 183 ALA A N 1
ATOM 1416 C CA . ALA A 1 183 ? 3.986 -5.004 0.929 1.00 94.69 183 ALA A CA 1
ATOM 1417 C C . ALA A 1 183 ? 2.778 -5.021 -0.026 1.00 94.69 183 ALA A C 1
ATOM 1419 O O . ALA A 1 183 ? 2.959 -4.732 -1.210 1.00 94.69 183 ALA A O 1
ATOM 1420 N N . VAL A 1 184 ? 1.553 -5.277 0.457 1.00 96.31 184 VAL A N 1
ATOM 1421 C CA . VAL A 1 184 ? 0.319 -5.168 -0.347 1.00 96.31 184 VAL A CA 1
ATOM 1422 C C . VAL A 1 184 ? 0.199 -3.776 -0.959 1.00 96.31 184 VAL A C 1
ATOM 1424 O O . VAL A 1 184 ? 0.109 -3.651 -2.182 1.00 96.31 184 VAL A O 1
ATOM 1427 N N . LEU A 1 185 ? 0.257 -2.723 -0.134 1.00 96.31 185 LEU A N 1
ATOM 1428 C CA . LEU A 1 185 ? 0.120 -1.353 -0.625 1.00 96.31 185 LEU A CA 1
ATOM 1429 C C . LEU A 1 185 ? 1.233 -1.011 -1.615 1.00 96.31 185 LEU A C 1
ATOM 1431 O O . LEU A 1 185 ? 0.968 -0.426 -2.665 1.00 96.31 185 LEU A O 1
ATOM 1435 N N . ARG A 1 186 ? 2.477 -1.408 -1.318 1.00 93.88 186 ARG A N 1
ATOM 1436 C CA . ARG A 1 186 ? 3.599 -1.186 -2.241 1.00 93.88 186 ARG A CA 1
ATOM 1437 C C . ARG A 1 186 ? 3.341 -1.841 -3.598 1.00 93.88 186 ARG A C 1
ATOM 1439 O O . ARG A 1 186 ? 3.500 -1.170 -4.615 1.00 93.88 186 ARG A O 1
ATOM 1446 N N . ARG A 1 187 ? 2.884 -3.099 -3.630 1.00 93.19 187 ARG A N 1
ATOM 1447 C CA . ARG A 1 187 ? 2.530 -3.799 -4.879 1.00 93.19 187 ARG A CA 1
ATOM 1448 C C . ARG A 1 187 ? 1.430 -3.069 -5.647 1.00 93.19 187 ARG A C 1
ATOM 1450 O O . ARG A 1 187 ? 1.540 -2.917 -6.862 1.00 93.19 187 ARG A O 1
ATOM 1457 N N . TRP A 1 188 ? 0.399 -2.586 -4.958 1.00 94.88 188 TRP A N 1
ATOM 1458 C CA . TRP A 1 188 ? -0.690 -1.825 -5.573 1.00 94.88 188 TRP A CA 1
ATOM 1459 C C . TRP A 1 188 ? -0.207 -0.515 -6.202 1.00 94.88 188 TRP A C 1
ATOM 1461 O O . TRP A 1 188 ? -0.528 -0.241 -7.359 1.00 94.88 188 TRP A O 1
ATOM 1471 N N . LEU A 1 189 ? 0.627 0.250 -5.492 1.00 93.12 189 LEU A N 1
ATOM 1472 C CA . LEU A 1 189 ? 1.198 1.504 -5.994 1.00 93.12 189 LEU A CA 1
ATOM 1473 C C . LEU A 1 189 ? 2.159 1.278 -7.166 1.00 93.12 189 LEU A C 1
ATOM 1475 O O . LEU A 1 189 ? 2.151 2.045 -8.130 1.00 93.12 189 LEU A O 1
ATOM 1479 N N . VAL A 1 190 ? 2.962 0.212 -7.126 1.00 93.38 190 VAL A N 1
ATOM 1480 C CA . VAL A 1 190 ? 3.834 -0.190 -8.241 1.00 93.38 190 VAL A CA 1
ATOM 1481 C C . VAL A 1 190 ? 3.001 -0.578 -9.458 1.00 93.38 190 VAL A C 1
ATOM 1483 O O . VAL A 1 190 ? 3.258 -0.079 -10.553 1.00 93.38 190 VAL A O 1
ATOM 1486 N N . ARG A 1 191 ? 1.954 -1.392 -9.276 1.00 93.00 191 ARG A N 1
ATOM 1487 C CA . ARG A 1 191 ? 1.045 -1.776 -10.362 1.00 93.00 191 ARG A CA 1
ATOM 1488 C C . ARG A 1 191 ? 0.357 -0.572 -10.990 1.00 93.00 191 ARG A C 1
ATOM 1490 O O . ARG A 1 191 ? 0.335 -0.485 -12.216 1.00 93.00 191 ARG A O 1
ATOM 1497 N N . ALA A 1 192 ? -0.149 0.352 -10.176 1.00 90.19 192 ALA A N 1
ATOM 1498 C CA . ALA A 1 192 ? -0.712 1.605 -10.663 1.00 90.19 192 ALA A CA 1
ATOM 1499 C C . ALA A 1 192 ? 0.336 2.397 -11.460 1.00 90.19 192 ALA A C 1
ATOM 1501 O O . ALA A 1 192 ? 0.083 2.767 -12.599 1.00 90.19 192 ALA A O 1
ATOM 1502 N N . THR A 1 193 ? 1.553 2.540 -10.923 1.00 90.06 193 THR A N 1
ATOM 1503 C CA . THR A 1 193 ? 2.635 3.314 -11.552 1.00 90.06 193 THR A CA 1
ATOM 1504 C C . THR A 1 193 ? 3.017 2.789 -12.935 1.00 90.06 193 THR A C 1
ATOM 1506 O O . THR A 1 193 ? 3.124 3.557 -13.890 1.00 90.06 193 THR A O 1
ATOM 1509 N N . VAL A 1 194 ? 3.224 1.475 -13.056 1.00 91.56 194 VAL A N 1
ATOM 1510 C CA . VAL A 1 194 ? 3.624 0.847 -14.322 1.00 91.56 194 VAL A CA 1
ATOM 1511 C C . VAL A 1 194 ? 2.494 0.918 -15.350 1.00 91.56 194 VAL A C 1
ATOM 1513 O O . VAL A 1 194 ? 2.742 1.229 -16.513 1.00 91.56 194 VAL A O 1
ATOM 1516 N N . ARG A 1 195 ? 1.247 0.655 -14.943 1.00 90.44 195 ARG A N 1
ATOM 1517 C CA . ARG A 1 195 ? 0.093 0.723 -15.855 1.00 90.44 195 ARG A CA 1
ATOM 1518 C C . ARG A 1 195 ? -0.158 2.149 -16.337 1.00 90.44 195 ARG A C 1
ATOM 1520 O O . ARG A 1 195 ? -0.374 2.346 -17.532 1.00 90.44 195 ARG A O 1
ATOM 1527 N N . GLU A 1 196 ? -0.053 3.126 -15.441 1.00 85.25 196 GLU A N 1
ATOM 1528 C CA . GLU A 1 196 ? -0.211 4.539 -15.774 1.00 85.25 196 GLU A CA 1
ATOM 1529 C C . GLU A 1 196 ? 0.870 5.001 -16.757 1.00 85.25 196 GLU A C 1
ATOM 1531 O O . GLU A 1 196 ? 0.554 5.645 -17.755 1.00 85.25 196 GLU A O 1
ATOM 1536 N N . PHE A 1 197 ? 2.130 4.588 -16.555 1.00 86.81 197 PHE A N 1
ATOM 1537 C CA . PHE A 1 197 ? 3.218 4.854 -17.501 1.00 86.81 197 PHE A CA 1
ATOM 1538 C C . PHE A 1 197 ? 2.860 4.424 -18.925 1.00 86.81 197 PHE A C 1
ATOM 1540 O O . PHE A 1 197 ? 2.878 5.237 -19.853 1.00 86.81 197 PHE A O 1
ATOM 1547 N N . PHE A 1 198 ? 2.514 3.145 -19.098 1.00 87.81 198 PHE A N 1
ATOM 1548 C CA . PHE A 1 198 ? 2.208 2.607 -20.419 1.00 87.81 198 PHE A CA 1
ATOM 1549 C C . PHE A 1 198 ? 0.955 3.249 -21.024 1.00 87.81 198 PHE A C 1
ATOM 1551 O O . PHE A 1 198 ? 0.954 3.529 -22.224 1.00 87.81 198 PHE A O 1
ATOM 1558 N N . SER A 1 199 ? -0.063 3.540 -20.207 1.00 86.62 199 SER A N 1
ATOM 1559 C CA . SER A 1 199 ? -1.296 4.226 -20.620 1.00 86.62 199 SER A CA 1
ATOM 1560 C C . SER A 1 199 ? -1.035 5.650 -21.119 1.00 86.62 199 SER A C 1
ATOM 1562 O O . SER A 1 199 ? -1.486 6.023 -22.204 1.00 86.62 199 SER A O 1
ATOM 1564 N N . VAL A 1 200 ? -0.267 6.445 -20.368 1.00 83.38 200 VAL A N 1
ATOM 1565 C CA . VAL A 1 200 ? 0.062 7.830 -20.729 1.00 83.38 200 VAL A CA 1
ATOM 1566 C C . VAL A 1 200 ? 0.899 7.868 -22.002 1.00 83.38 200 VAL A C 1
ATOM 1568 O O . VAL A 1 200 ? 0.567 8.611 -22.923 1.00 83.38 200 VAL A O 1
ATOM 1571 N N . VAL A 1 201 ? 1.944 7.043 -22.098 1.00 81.81 201 VAL A N 1
ATOM 1572 C CA . VAL A 1 201 ? 2.818 7.025 -23.281 1.00 81.81 201 VAL A CA 1
ATOM 1573 C C . VAL A 1 201 ? 2.082 6.515 -24.524 1.00 81.81 201 VAL A C 1
ATOM 1575 O O . VAL A 1 201 ? 2.282 7.048 -25.613 1.00 81.81 201 VAL A O 1
ATOM 1578 N N . ALA A 1 202 ? 1.152 5.563 -24.390 1.00 84.38 202 ALA A N 1
ATOM 1579 C CA . ALA A 1 202 ? 0.348 5.082 -25.519 1.00 84.38 202 ALA A CA 1
ATOM 1580 C C . ALA A 1 202 ? -0.453 6.202 -26.214 1.00 84.38 202 ALA A C 1
ATOM 1582 O O . ALA A 1 202 ? -0.755 6.102 -27.406 1.00 84.38 202 ALA A O 1
ATOM 1583 N N . LYS A 1 203 ? -0.784 7.280 -25.488 1.00 80.31 203 LYS A N 1
ATOM 1584 C CA . LYS A 1 203 ? -1.502 8.448 -26.020 1.00 80.31 203 LYS A CA 1
ATOM 1585 C C . LYS A 1 203 ? -0.596 9.405 -26.804 1.00 80.31 203 LYS A C 1
ATOM 1587 O O . LYS A 1 203 ? -1.117 10.271 -27.502 1.00 80.31 203 LYS A O 1
ATOM 1592 N N . THR A 1 204 ? 0.726 9.274 -26.693 1.00 75.81 204 THR A N 1
ATOM 1593 C CA . THR A 1 204 ? 1.697 10.254 -27.211 1.00 75.81 204 THR A CA 1
ATOM 1594 C C . THR A 1 204 ? 2.637 9.692 -28.279 1.00 75.81 204 THR A C 1
ATOM 1596 O O . THR A 1 204 ? 3.277 10.470 -28.981 1.00 75.81 204 THR A O 1
ATOM 1599 N N . VAL A 1 205 ? 2.707 8.366 -28.437 1.00 75.44 205 VAL A N 1
ATOM 1600 C CA . VAL A 1 205 ? 3.563 7.696 -29.431 1.00 75.44 205 VAL A CA 1
ATOM 1601 C C . VAL A 1 205 ? 2.872 7.503 -30.783 1.00 75.44 205 VAL A C 1
ATOM 1603 O O . VAL A 1 205 ? 1.692 7.158 -30.860 1.00 75.44 205 VAL A O 1
ATOM 1606 N N . GLU A 1 206 ? 3.639 7.660 -31.864 1.00 72.56 206 GLU A N 1
ATOM 1607 C CA . GLU A 1 206 ? 3.160 7.480 -33.244 1.00 72.56 206 GLU A CA 1
ATOM 1608 C C . GLU A 1 206 ? 2.986 5.995 -33.617 1.00 72.56 206 GLU A C 1
ATOM 1610 O O . GLU A 1 206 ? 1.984 5.614 -34.220 1.00 72.56 206 GLU A O 1
ATOM 1615 N N . ARG A 1 207 ? 3.925 5.123 -33.210 1.00 77.38 207 ARG A N 1
ATOM 1616 C CA . ARG A 1 207 ? 3.883 3.671 -33.483 1.00 77.38 207 ARG A CA 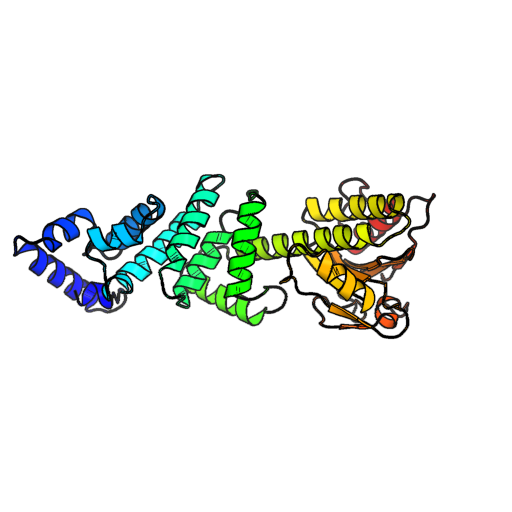1
ATOM 1617 C C . ARG A 1 207 ? 3.255 2.883 -32.338 1.00 77.38 207 ARG A C 1
ATOM 1619 O O . ARG A 1 207 ? 3.944 2.342 -31.469 1.00 77.38 207 ARG A O 1
ATOM 1626 N N . ARG A 1 208 ? 1.923 2.848 -32.327 1.00 77.94 208 ARG A N 1
ATOM 1627 C CA . ARG A 1 208 ? 1.120 2.207 -31.269 1.00 77.94 208 ARG A CA 1
ATOM 1628 C C . ARG A 1 208 ? 1.295 0.690 -31.190 1.00 77.94 208 ARG A C 1
ATOM 1630 O O . ARG A 1 208 ? 1.240 0.136 -30.097 1.00 77.94 208 ARG A O 1
ATOM 1637 N N . ASP A 1 209 ? 1.517 0.038 -32.323 1.00 78.81 209 ASP A N 1
ATOM 1638 C CA . ASP A 1 209 ? 1.774 -1.399 -32.447 1.00 78.81 209 ASP A CA 1
ATOM 1639 C C . ASP A 1 209 ? 3.005 -1.823 -31.634 1.00 78.81 209 ASP A C 1
ATOM 1641 O O . ASP A 1 209 ? 2.921 -2.687 -30.762 1.00 78.81 209 ASP A O 1
ATOM 1645 N N . GLN A 1 210 ? 4.127 -1.129 -31.817 1.00 80.88 210 GLN A N 1
ATOM 1646 C CA . GLN A 1 210 ? 5.362 -1.453 -31.107 1.00 80.88 210 GLN A CA 1
ATOM 1647 C C . GLN A 1 210 ? 5.294 -1.123 -29.621 1.00 80.88 210 GLN A C 1
ATOM 1649 O O . GLN A 1 210 ? 5.875 -1.826 -28.795 1.00 80.88 210 GLN A O 1
ATOM 1654 N N . TRP A 1 211 ? 4.587 -0.052 -29.261 1.00 86.19 211 TRP A N 1
ATOM 1655 C CA . TRP A 1 211 ? 4.380 0.285 -27.857 1.00 86.19 211 TRP A CA 1
ATOM 1656 C C . TRP A 1 211 ? 3.502 -0.747 -27.146 1.00 86.19 211 TRP A C 1
ATOM 1658 O O . TRP A 1 211 ? 3.768 -1.106 -25.995 1.00 86.19 211 TRP A O 1
ATOM 1668 N N . LYS A 1 212 ? 2.490 -1.276 -27.844 1.00 88.12 212 LYS A N 1
ATOM 1669 C CA . LYS A 1 212 ? 1.654 -2.361 -27.334 1.00 88.12 212 LYS A CA 1
ATOM 1670 C C . LYS A 1 212 ? 2.476 -3.614 -27.037 1.00 88.12 212 LYS A C 1
ATOM 1672 O O . LYS A 1 212 ? 2.313 -4.178 -25.960 1.00 88.12 212 LYS A O 1
ATOM 1677 N N . GLU A 1 213 ? 3.394 -4.010 -27.917 1.00 89.50 213 GLU A N 1
ATOM 1678 C CA . GLU A 1 213 ? 4.281 -5.153 -27.654 1.00 89.50 213 GLU A CA 1
ATOM 1679 C C . GLU A 1 213 ? 5.136 -4.957 -26.393 1.00 89.50 213 GLU A C 1
ATOM 1681 O O . GLU A 1 213 ? 5.272 -5.879 -25.587 1.00 89.50 213 GLU A O 1
ATOM 1686 N N . ARG A 1 214 ? 5.685 -3.750 -26.188 1.00 90.81 214 ARG A N 1
ATOM 1687 C CA . ARG A 1 214 ? 6.460 -3.419 -24.976 1.00 90.81 214 ARG A CA 1
ATOM 1688 C C . ARG A 1 214 ? 5.603 -3.474 -23.723 1.00 90.81 214 ARG A C 1
ATOM 1690 O O . ARG A 1 214 ? 6.021 -4.029 -22.709 1.00 90.81 214 ARG A O 1
ATOM 1697 N N . THR A 1 215 ? 4.396 -2.927 -23.818 1.00 92.00 215 THR A N 1
ATOM 1698 C CA . THR A 1 215 ? 3.414 -2.935 -22.735 1.00 92.00 215 THR A CA 1
ATOM 1699 C C . THR A 1 215 ? 3.073 -4.373 -22.351 1.00 92.00 215 THR A C 1
ATOM 1701 O O . THR A 1 215 ? 3.215 -4.748 -21.192 1.00 92.00 215 THR A O 1
ATOM 1704 N N . ASP A 1 216 ? 2.707 -5.212 -23.320 1.00 93.06 216 ASP A N 1
ATOM 1705 C CA . ASP A 1 216 ? 2.324 -6.605 -23.076 1.00 93.06 216 ASP A CA 1
ATOM 1706 C C . ASP A 1 216 ? 3.477 -7.439 -22.481 1.00 93.06 216 ASP A C 1
ATOM 1708 O O . ASP A 1 216 ? 3.228 -8.339 -21.673 1.00 93.06 216 ASP A O 1
ATOM 1712 N N . PHE A 1 217 ? 4.728 -7.143 -22.857 1.00 94.94 217 PHE A N 1
ATOM 1713 C CA . PHE A 1 217 ? 5.923 -7.780 -22.296 1.00 94.94 217 PHE A CA 1
ATOM 1714 C C . PHE A 1 217 ? 6.113 -7.419 -20.817 1.00 94.94 217 PHE A C 1
ATOM 1716 O O . PHE A 1 217 ? 6.142 -8.293 -19.952 1.00 94.94 217 PHE A O 1
ATOM 1723 N N . TRP A 1 218 ? 6.188 -6.127 -20.492 1.00 96.12 218 TRP A N 1
ATOM 1724 C CA . TRP A 1 218 ? 6.458 -5.690 -19.121 1.00 96.12 218 TRP A CA 1
ATOM 1725 C C . TRP A 1 218 ? 5.284 -5.945 -18.171 1.00 96.12 218 TRP A C 1
ATOM 1727 O O . TRP A 1 218 ? 5.500 -6.324 -17.016 1.00 96.12 218 TRP A O 1
ATOM 1737 N N . LEU A 1 219 ? 4.042 -5.821 -18.653 1.00 95.69 219 LEU A N 1
ATOM 1738 C CA . LEU A 1 219 ? 2.862 -6.154 -17.857 1.00 95.69 219 LEU A CA 1
ATOM 1739 C C . LEU A 1 219 ? 2.804 -7.639 -17.491 1.00 95.69 219 LEU A C 1
ATOM 1741 O O . LEU A 1 219 ? 2.270 -7.960 -16.437 1.00 95.69 219 LEU A O 1
ATOM 1745 N N . ALA A 1 220 ? 3.411 -8.543 -18.268 1.00 96.56 220 ALA A N 1
ATOM 1746 C CA . ALA A 1 220 ? 3.491 -9.947 -17.872 1.00 96.56 220 ALA A CA 1
ATOM 1747 C C . ALA A 1 220 ? 4.304 -10.128 -16.576 1.00 96.56 220 ALA A C 1
ATOM 1749 O O . ALA A 1 220 ? 3.854 -10.827 -15.670 1.00 96.56 220 ALA A O 1
ATOM 1750 N N . TYR A 1 221 ? 5.462 -9.468 -16.445 1.00 97.12 221 TYR A N 1
ATOM 1751 C CA . TYR A 1 221 ? 6.222 -9.465 -15.186 1.00 97.12 221 TYR A CA 1
ATOM 1752 C C . TYR A 1 221 ? 5.444 -8.800 -14.047 1.00 97.12 221 TYR A C 1
ATOM 1754 O O . TYR A 1 221 ? 5.452 -9.304 -12.923 1.00 97.12 221 TYR A O 1
ATOM 1762 N N . LEU A 1 222 ? 4.763 -7.685 -14.331 1.00 95.38 222 LEU A N 1
ATOM 1763 C CA . LEU A 1 222 ? 3.956 -6.982 -13.336 1.00 95.38 222 LEU A CA 1
ATOM 1764 C C . LEU A 1 222 ? 2.816 -7.854 -12.799 1.00 95.38 222 LEU A C 1
ATOM 1766 O O . LEU A 1 222 ? 2.572 -7.891 -11.594 1.00 95.38 222 LEU A O 1
ATOM 1770 N N . ASP A 1 223 ? 2.117 -8.553 -13.689 1.00 93.19 223 ASP A N 1
ATOM 1771 C CA . ASP A 1 223 ? 0.956 -9.370 -13.346 1.00 93.19 223 ASP A CA 1
ATOM 1772 C C . ASP A 1 223 ? 1.341 -10.644 -12.600 1.00 93.19 223 ASP A C 1
ATOM 1774 O O . ASP A 1 223 ? 0.576 -11.103 -11.758 1.00 93.19 223 ASP A O 1
ATOM 1778 N N . ALA A 1 224 ? 2.564 -11.131 -12.812 1.00 92.44 224 ALA A N 1
ATOM 1779 C CA . ALA A 1 224 ? 3.179 -12.174 -11.999 1.00 92.44 224 ALA A CA 1
ATOM 1780 C C . ALA A 1 224 ? 3.747 -11.665 -10.654 1.00 92.44 224 ALA A C 1
ATOM 1782 O O . ALA A 1 224 ? 4.322 -12.451 -9.906 1.00 92.44 224 ALA A O 1
ATOM 1783 N N . GLY A 1 225 ? 3.630 -10.367 -10.339 1.00 91.19 225 GLY A N 1
ATOM 1784 C CA . GLY A 1 225 ? 4.147 -9.780 -9.097 1.00 91.19 225 GLY A CA 1
ATOM 1785 C C . GLY A 1 225 ? 5.676 -9.683 -9.026 1.00 91.19 225 GLY A C 1
ATOM 1786 O O . GLY A 1 225 ? 6.227 -9.550 -7.938 1.00 91.19 225 GLY A O 1
ATOM 1787 N N . LEU A 1 226 ? 6.366 -9.758 -10.170 1.00 94.88 226 LEU A N 1
ATOM 1788 C CA . LEU A 1 226 ? 7.832 -9.817 -10.251 1.00 94.88 226 LEU A CA 1
ATOM 1789 C C . LEU A 1 226 ? 8.494 -8.433 -10.324 1.00 94.88 226 LEU A C 1
ATOM 1791 O O . LEU A 1 226 ? 9.694 -8.317 -10.084 1.00 94.88 226 LEU A O 1
ATOM 1795 N N . ILE A 1 227 ? 7.727 -7.385 -10.645 1.00 95.50 227 ILE A N 1
ATOM 1796 C CA . ILE A 1 227 ? 8.185 -5.994 -10.534 1.00 95.50 227 ILE A CA 1
ATOM 1797 C C . ILE A 1 227 ? 7.936 -5.521 -9.100 1.00 95.50 227 ILE A C 1
ATOM 1799 O O . ILE A 1 227 ? 6.785 -5.359 -8.695 1.00 95.50 227 ILE A O 1
ATOM 1803 N N . THR A 1 228 ? 9.006 -5.296 -8.337 1.00 91.25 228 THR A N 1
ATOM 1804 C CA . THR A 1 228 ? 8.922 -4.958 -6.900 1.00 91.25 228 THR A CA 1
ATOM 1805 C C . THR A 1 228 ? 8.878 -3.461 -6.634 1.00 91.25 228 THR A C 1
ATOM 1807 O O . THR A 1 228 ? 8.332 -3.017 -5.627 1.00 91.25 228 THR A O 1
ATOM 1810 N N . ASP A 1 229 ? 9.443 -2.678 -7.547 1.00 93.12 229 ASP A N 1
ATOM 1811 C CA . ASP A 1 229 ? 9.558 -1.234 -7.442 1.00 93.12 229 ASP A CA 1
ATOM 1812 C C . ASP A 1 229 ? 9.454 -0.627 -8.831 1.00 93.12 229 ASP A C 1
ATOM 1814 O O . ASP A 1 229 ? 10.003 -1.168 -9.789 1.00 93.12 229 ASP A O 1
ATOM 1818 N N . ALA A 1 230 ? 8.789 0.517 -8.933 1.00 94.00 230 ALA A N 1
ATOM 1819 C CA . ALA A 1 230 ? 8.675 1.267 -10.170 1.00 94.00 230 ALA A CA 1
ATOM 1820 C C . ALA A 1 230 ? 8.567 2.754 -9.865 1.00 94.00 230 ALA A C 1
ATOM 1822 O O . ALA A 1 230 ? 7.867 3.164 -8.933 1.00 94.00 230 ALA A O 1
ATOM 1823 N N . TRP A 1 231 ? 9.261 3.550 -10.666 1.00 93.69 231 TRP A N 1
ATOM 1824 C CA . TRP A 1 231 ? 9.306 4.987 -10.540 1.00 93.69 231 TRP A CA 1
ATOM 1825 C C . TRP A 1 231 ? 9.338 5.648 -11.904 1.00 93.69 231 TRP A C 1
ATOM 1827 O O . TRP A 1 231 ? 10.159 5.314 -12.760 1.00 93.69 231 TRP A O 1
ATOM 1837 N N . PHE A 1 232 ? 8.410 6.574 -12.106 1.00 90.88 232 PHE A N 1
ATOM 1838 C CA . PHE A 1 232 ? 8.210 7.192 -13.399 1.00 90.88 232 PHE A CA 1
ATOM 1839 C C . PHE A 1 232 ? 8.889 8.564 -13.466 1.00 90.88 232 PHE A C 1
ATOM 1841 O O . PHE A 1 232 ? 8.834 9.315 -12.496 1.00 90.88 232 PHE A O 1
ATOM 1848 N N . ALA A 1 233 ? 9.541 8.886 -14.587 1.00 91.12 233 ALA A N 1
ATOM 1849 C CA . ALA A 1 233 ? 10.225 10.151 -14.820 1.00 91.12 233 ALA A CA 1
ATOM 1850 C C . ALA A 1 233 ? 9.759 10.816 -16.125 1.00 91.12 233 ALA A C 1
ATOM 1852 O O . ALA A 1 233 ? 9.863 10.218 -17.200 1.00 91.12 233 ALA A O 1
ATOM 1853 N N . PHE A 1 234 ? 9.302 12.067 -16.044 1.00 89.19 234 PHE A N 1
ATOM 1854 C CA . PHE A 1 234 ? 8.804 12.835 -17.188 1.00 89.19 234 PHE A CA 1
ATOM 1855 C C . PHE A 1 234 ? 9.759 13.938 -17.627 1.00 89.19 234 PHE A C 1
ATOM 1857 O O . PHE A 1 234 ? 10.220 14.730 -16.807 1.00 89.19 234 PHE A O 1
ATOM 1864 N N . GLY A 1 235 ? 9.966 14.077 -18.936 1.00 88.56 235 GLY A N 1
ATOM 1865 C CA . GLY A 1 235 ? 10.422 15.337 -19.515 1.00 88.56 235 GLY A CA 1
ATOM 1866 C C . GLY A 1 235 ? 9.337 16.414 -19.397 1.00 88.56 235 GLY A C 1
ATOM 1867 O O . GLY A 1 235 ? 8.147 16.110 -19.326 1.00 88.56 235 GLY A O 1
ATOM 1868 N N . SER A 1 236 ? 9.721 17.688 -19.401 1.00 85.69 236 SER A N 1
ATOM 1869 C CA . SER A 1 236 ? 8.813 18.811 -19.098 1.00 85.69 236 SER A CA 1
ATOM 1870 C C . SER A 1 236 ? 7.577 18.934 -20.010 1.00 85.69 236 SER A C 1
ATOM 1872 O O . SER A 1 236 ? 6.508 19.365 -19.570 1.00 85.69 236 SER A O 1
ATOM 1874 N N . GLN A 1 237 ? 7.673 18.556 -21.290 1.00 84.19 237 GLN A N 1
ATOM 1875 C CA . GLN A 1 237 ? 6.519 18.527 -22.198 1.00 84.19 237 GLN A CA 1
ATOM 1876 C C . GLN A 1 237 ? 5.655 17.290 -21.952 1.00 84.19 237 GLN A C 1
ATOM 1878 O O . GLN A 1 237 ? 4.426 17.400 -21.954 1.00 84.19 237 GLN A O 1
ATOM 1883 N N . ALA A 1 238 ? 6.286 16.137 -21.721 1.00 82.88 238 ALA A N 1
ATOM 1884 C CA . ALA A 1 238 ? 5.585 14.907 -21.384 1.00 82.88 238 ALA A CA 1
ATOM 1885 C C . ALA A 1 238 ? 4.814 15.045 -20.066 1.00 82.88 238 ALA A C 1
ATOM 1887 O O . ALA A 1 238 ? 3.665 14.630 -20.008 1.00 82.88 238 ALA A O 1
ATOM 1888 N N . GLU A 1 239 ? 5.377 15.719 -19.060 1.00 85.62 239 GLU A N 1
ATOM 1889 C CA . GLU A 1 239 ? 4.708 16.018 -17.791 1.00 85.62 239 GLU A CA 1
ATOM 1890 C C . GLU A 1 239 ? 3.427 16.833 -18.016 1.00 85.62 239 GLU A C 1
ATOM 1892 O O . GLU A 1 239 ? 2.345 16.461 -17.563 1.00 85.62 239 GLU A O 1
ATOM 1897 N N . ARG A 1 240 ? 3.526 17.938 -18.767 1.00 85.00 240 ARG A N 1
ATOM 1898 C CA . ARG A 1 240 ? 2.370 18.784 -19.104 1.00 85.00 240 ARG A CA 1
ATOM 1899 C C . ARG A 1 240 ? 1.266 18.014 -19.819 1.00 85.00 240 ARG A C 1
ATOM 1901 O O . ARG A 1 240 ? 0.090 18.321 -19.637 1.00 85.00 240 ARG A O 1
ATOM 1908 N N . LEU A 1 241 ? 1.641 17.067 -20.673 1.00 80.06 241 LEU A N 1
ATOM 1909 C CA . LEU A 1 241 ? 0.693 16.238 -21.404 1.00 80.06 241 LEU A CA 1
ATOM 1910 C C . LEU A 1 241 ? 0.090 15.162 -20.500 1.00 80.06 241 LEU A C 1
ATOM 1912 O O . LEU A 1 241 ? -1.123 14.977 -20.499 1.00 80.06 241 LEU A O 1
ATOM 1916 N N . ALA A 1 242 ? 0.916 14.523 -19.677 1.00 77.50 242 ALA A N 1
ATOM 1917 C CA . ALA A 1 242 ? 0.511 13.514 -18.716 1.00 77.50 242 ALA A CA 1
ATOM 1918 C C . ALA A 1 242 ? -0.482 14.060 -17.697 1.00 77.50 242 ALA A C 1
ATOM 1920 O O . ALA A 1 242 ? -1.499 13.424 -17.467 1.00 77.50 242 ALA A O 1
ATOM 1921 N N . ARG A 1 243 ? -0.287 15.278 -17.177 1.00 80.75 243 ARG A N 1
ATOM 1922 C CA . ARG A 1 243 ? -1.248 15.926 -16.262 1.00 80.75 243 ARG A CA 1
ATOM 1923 C C . ARG A 1 243 ? -2.678 16.009 -16.812 1.00 80.75 243 ARG A C 1
ATOM 1925 O O . ARG A 1 243 ? -3.613 16.084 -16.027 1.00 80.75 243 ARG A O 1
ATOM 1932 N N . LYS A 1 244 ? -2.866 15.982 -18.137 1.00 81.31 244 LYS A N 1
ATOM 1933 C CA . LYS A 1 244 ? -4.198 15.954 -18.772 1.00 81.31 244 LYS A CA 1
ATOM 1934 C C . LYS A 1 244 ? -4.830 14.561 -18.805 1.00 81.31 244 LYS A C 1
ATOM 1936 O O . LYS A 1 244 ? -6.026 14.446 -19.043 1.00 81.31 244 LYS A O 1
ATOM 1941 N N . PHE A 1 245 ? -4.018 13.521 -18.655 1.00 77.12 245 PHE A N 1
ATOM 1942 C CA . PHE A 1 245 ? -4.388 12.129 -18.883 1.00 77.12 245 PHE A CA 1
ATOM 1943 C C . PHE A 1 245 ? -4.213 11.224 -17.667 1.00 77.12 245 PHE A C 1
ATOM 1945 O O . PHE A 1 245 ? -4.715 10.105 -17.735 1.00 77.12 245 PHE A O 1
ATOM 1952 N N . LEU A 1 246 ? -3.515 11.694 -16.627 1.00 73.81 246 LEU A N 1
ATOM 1953 C CA . LEU A 1 246 ? -3.355 11.004 -15.355 1.00 73.81 246 LEU A CA 1
ATOM 1954 C C . LEU A 1 246 ? -4.723 10.845 -14.696 1.00 73.81 246 LEU A C 1
ATOM 1956 O O . LEU A 1 246 ? -5.381 11.843 -14.392 1.00 73.81 246 LEU A O 1
ATOM 1960 N N . GLU A 1 247 ? -5.135 9.597 -14.470 1.00 69.19 247 GLU A N 1
ATOM 1961 C CA . GLU A 1 247 ? -6.343 9.302 -13.687 1.00 69.19 247 GLU A CA 1
ATOM 1962 C C . GLU A 1 247 ? -6.165 9.746 -12.230 1.00 69.19 247 GLU A C 1
ATOM 1964 O O . GLU A 1 247 ? -7.092 10.275 -11.619 1.00 69.19 247 GLU A O 1
ATOM 1969 N N . ASP A 1 248 ? -4.954 9.573 -11.694 1.00 69.81 248 ASP A N 1
ATOM 1970 C CA . ASP A 1 248 ? -4.586 9.964 -10.338 1.00 69.81 248 ASP A CA 1
ATOM 1971 C C . ASP A 1 248 ? -3.599 11.139 -10.353 1.00 69.81 248 ASP A C 1
ATOM 1973 O O . ASP A 1 248 ? -2.393 10.982 -10.558 1.00 69.81 248 ASP A O 1
ATOM 1977 N N . GLN A 1 249 ? -4.114 12.344 -10.104 1.00 63.41 249 GLN A N 1
ATOM 1978 C CA . GLN A 1 249 ? -3.302 13.562 -10.030 1.00 63.41 249 GLN A CA 1
ATOM 1979 C C . GLN A 1 249 ? -2.398 13.617 -8.788 1.00 63.41 249 GLN A C 1
ATOM 1981 O O . GLN A 1 249 ? -1.528 14.486 -8.713 1.00 63.41 249 GLN A O 1
ATOM 1986 N N . THR A 1 250 ? -2.588 12.715 -7.819 1.00 65.38 250 THR A N 1
ATOM 1987 C CA . THR A 1 250 ? -1.753 12.621 -6.612 1.00 65.38 250 THR A CA 1
ATOM 1988 C C . THR A 1 250 ? -0.538 11.717 -6.806 1.00 65.38 250 THR A C 1
ATOM 1990 O O . THR A 1 250 ? 0.358 11.689 -5.957 1.00 65.38 250 THR A O 1
ATOM 1993 N N . MET A 1 251 ? -0.467 11.011 -7.939 1.00 74.00 251 MET A N 1
ATOM 1994 C CA . MET A 1 251 ? 0.639 10.128 -8.262 1.00 74.00 251 MET A CA 1
ATOM 1995 C C . MET A 1 251 ? 1.953 10.911 -8.350 1.00 74.00 251 MET A C 1
ATOM 1997 O O . MET A 1 251 ? 2.134 11.788 -9.194 1.00 74.00 251 MET A O 1
ATOM 2001 N N . ALA A 1 252 ? 2.899 10.561 -7.483 1.00 81.75 252 ALA A N 1
ATOM 2002 C CA . ALA A 1 252 ? 4.220 11.162 -7.485 1.00 81.75 252 ALA A CA 1
ATOM 2003 C C . ALA A 1 252 ? 5.112 10.568 -8.592 1.00 81.75 252 ALA A C 1
ATOM 2005 O O . ALA A 1 252 ? 5.042 9.380 -8.914 1.00 81.75 252 ALA A O 1
ATOM 2006 N N . TYR A 1 253 ? 5.967 11.415 -9.163 1.00 88.38 253 TYR A N 1
ATOM 2007 C CA . TYR A 1 253 ? 6.894 11.087 -10.244 1.00 88.38 253 TYR A CA 1
ATOM 2008 C C . TYR A 1 253 ? 8.157 11.954 -10.153 1.00 88.38 253 TYR A C 1
ATOM 2010 O O . TYR A 1 253 ? 8.215 12.929 -9.401 1.00 88.38 253 TYR A O 1
ATOM 2018 N N . ALA A 1 254 ? 9.178 11.595 -10.924 1.00 91.19 254 ALA A N 1
ATOM 2019 C CA . ALA A 1 254 ? 10.401 12.366 -11.100 1.00 91.19 254 ALA A CA 1
ATOM 2020 C C . ALA A 1 254 ? 10.332 13.287 -12.326 1.00 91.19 254 ALA A C 1
ATOM 2022 O O . ALA A 1 254 ? 9.610 13.009 -13.287 1.00 91.19 254 ALA A O 1
ATOM 2023 N N . THR A 1 255 ? 11.170 14.321 -12.350 1.00 90.94 255 THR A N 1
ATOM 2024 C CA . THR A 1 255 ? 11.500 15.030 -13.592 1.00 90.94 255 THR A CA 1
ATOM 2025 C C . THR A 1 255 ? 12.683 14.366 -14.299 1.00 90.94 255 THR A C 1
ATOM 2027 O O . THR A 1 255 ? 13.569 13.775 -13.674 1.00 90.94 255 THR A O 1
ATOM 2030 N N . LEU A 1 256 ? 12.683 14.430 -15.626 1.00 90.19 256 LEU A N 1
ATOM 2031 C CA . LEU A 1 256 ? 13.741 13.952 -16.504 1.00 90.19 256 LEU A CA 1
ATOM 2032 C C . LEU A 1 256 ? 14.335 15.150 -17.245 1.00 90.19 256 LEU A C 1
ATOM 2034 O O . LEU A 1 256 ? 13.672 15.777 -18.070 1.00 90.19 256 LEU A O 1
ATOM 2038 N N . GLU A 1 257 ? 15.587 15.469 -16.936 1.00 88.00 257 GLU A N 1
ATOM 2039 C CA . GLU A 1 257 ? 16.232 16.711 -17.365 1.00 88.00 257 GLU A CA 1
ATOM 2040 C C . GLU A 1 257 ? 17.673 16.487 -17.845 1.00 88.00 257 GLU A C 1
ATOM 2042 O O . GLU A 1 257 ? 18.240 15.399 -17.726 1.00 88.00 257 GLU A O 1
ATOM 2047 N N . GLY A 1 258 ? 18.294 17.546 -18.367 1.00 81.56 258 GLY A N 1
ATOM 2048 C CA . GLY A 1 258 ? 19.680 17.543 -18.832 1.00 81.56 258 GLY A CA 1
ATOM 2049 C C . GLY A 1 258 ? 19.870 16.972 -20.239 1.00 81.56 258 GLY A C 1
ATOM 2050 O O . GLY A 1 258 ? 18.917 16.625 -20.933 1.00 81.56 258 GLY A O 1
ATOM 2051 N N . GLY A 1 259 ? 21.133 16.900 -20.672 1.00 75.69 259 GLY A N 1
ATOM 2052 C CA . GLY A 1 259 ? 21.495 16.308 -21.963 1.00 75.69 259 GLY A CA 1
ATOM 2053 C C . GLY A 1 259 ? 21.015 14.858 -22.084 1.00 75.69 259 GLY A C 1
ATOM 2054 O O . GLY A 1 259 ? 20.753 14.197 -21.085 1.00 75.69 259 GLY A O 1
ATOM 2055 N N . GLY A 1 260 ? 20.851 14.352 -23.308 1.00 75.44 260 GLY A N 1
ATOM 2056 C CA . GLY A 1 260 ? 20.461 12.956 -23.544 1.00 75.44 260 GLY A CA 1
ATOM 2057 C C . GLY A 1 260 ? 18.988 12.615 -23.275 1.00 75.44 260 GLY A C 1
ATOM 2058 O O . GLY A 1 260 ? 18.585 11.490 -23.557 1.00 75.44 260 GLY A O 1
ATOM 2059 N N . ALA A 1 261 ? 18.170 13.548 -22.786 1.00 79.62 261 ALA A N 1
ATOM 2060 C CA . ALA A 1 261 ? 16.714 13.436 -22.781 1.00 79.62 261 ALA A CA 1
ATOM 2061 C C . ALA A 1 261 ? 16.094 14.651 -23.480 1.00 79.62 261 ALA A C 1
ATOM 2063 O O . ALA A 1 261 ? 16.572 15.773 -23.328 1.00 79.62 261 ALA A O 1
ATOM 2064 N N . THR A 1 262 ? 15.032 14.437 -24.254 1.00 82.19 262 THR A N 1
ATOM 2065 C CA . THR A 1 262 ? 14.219 15.535 -24.794 1.00 82.19 262 THR A CA 1
ATOM 2066 C C . THR A 1 262 ? 13.038 15.819 -23.870 1.00 82.19 262 THR A C 1
ATOM 2068 O O . THR A 1 262 ? 12.598 14.951 -23.116 1.00 82.19 262 THR A O 1
ATOM 2071 N N . SER A 1 263 ? 12.478 17.028 -23.940 1.00 82.75 263 SER A N 1
ATOM 2072 C CA . SER A 1 263 ? 11.318 17.418 -23.125 1.00 82.75 263 SER A CA 1
ATOM 2073 C C . SER A 1 263 ? 10.078 16.544 -23.365 1.00 82.75 263 SER A C 1
ATOM 2075 O O . SER A 1 263 ? 9.226 16.453 -22.483 1.00 82.75 263 SER A O 1
ATOM 2077 N N . ALA A 1 264 ? 9.975 15.894 -24.530 1.00 82.94 264 ALA A N 1
ATOM 2078 C CA . ALA A 1 264 ? 8.883 14.993 -24.899 1.00 82.94 264 ALA A CA 1
ATOM 2079 C C . ALA A 1 264 ? 9.088 13.539 -24.433 1.00 82.94 264 ALA A C 1
ATOM 2081 O O . ALA A 1 264 ? 8.160 12.737 -24.508 1.00 82.94 264 ALA A O 1
ATOM 2082 N N . GLN A 1 265 ? 10.291 13.178 -23.981 1.00 86.62 265 GLN A N 1
ATOM 2083 C CA . GLN A 1 265 ? 10.605 11.818 -23.555 1.00 86.62 265 GLN A CA 1
ATOM 2084 C C . GLN A 1 265 ? 10.191 11.565 -22.110 1.00 86.62 265 GLN A C 1
ATOM 2086 O O . GLN A 1 265 ? 10.075 12.469 -21.285 1.00 86.62 265 GLN A O 1
ATOM 2091 N N . SER A 1 266 ? 9.968 10.300 -21.792 1.00 89.12 266 SER A N 1
ATOM 2092 C CA . SER A 1 266 ? 9.761 9.826 -20.430 1.00 89.12 266 SER A CA 1
ATOM 2093 C C . SER A 1 266 ? 10.482 8.496 -20.239 1.00 89.12 266 SER A C 1
ATOM 2095 O O . SER A 1 266 ? 10.761 7.788 -21.210 1.00 89.12 266 SER A O 1
ATOM 2097 N N . ALA A 1 267 ? 10.796 8.159 -18.995 1.00 91.50 267 ALA A N 1
ATOM 2098 C CA . ALA A 1 267 ? 11.464 6.913 -18.652 1.00 91.50 267 ALA A CA 1
ATOM 2099 C C . ALA A 1 267 ? 10.808 6.271 -17.432 1.00 91.50 267 ALA A C 1
ATOM 2101 O O . ALA A 1 267 ? 10.556 6.943 -16.433 1.00 91.50 267 ALA A O 1
ATOM 2102 N N . LEU A 1 268 ? 10.568 4.966 -17.498 1.00 93.56 268 LEU A N 1
ATOM 2103 C CA . LEU A 1 268 ? 10.171 4.153 -16.359 1.00 93.56 268 LEU A CA 1
ATOM 2104 C C . LEU A 1 268 ? 11.406 3.443 -15.813 1.00 93.56 268 LEU A C 1
ATOM 2106 O O . LEU A 1 268 ? 12.022 2.635 -16.508 1.00 93.56 268 LEU A O 1
ATOM 2110 N N . VAL A 1 269 ? 11.748 3.730 -14.560 1.00 94.88 269 VAL A N 1
ATOM 2111 C CA . VAL A 1 269 ? 12.814 3.048 -13.826 1.00 94.88 269 VAL A CA 1
ATOM 2112 C C . VAL A 1 269 ? 12.176 2.051 -12.869 1.00 94.88 269 VAL A C 1
ATOM 2114 O O . VAL A 1 269 ? 11.371 2.439 -12.029 1.00 94.88 269 VAL A O 1
ATOM 2117 N N . PHE A 1 270 ? 12.509 0.770 -12.968 1.00 95.81 270 PHE A N 1
ATOM 2118 C CA . PHE A 1 270 ? 11.885 -0.272 -12.148 1.00 95.81 270 PHE A CA 1
ATOM 2119 C C . PHE A 1 270 ? 12.858 -1.406 -11.827 1.00 95.81 270 PHE A C 1
ATOM 2121 O O . PHE A 1 270 ? 13.950 -1.472 -12.396 1.00 95.81 270 PHE A O 1
ATOM 2128 N N . SER A 1 271 ? 12.480 -2.270 -10.887 1.00 95.88 271 SER A N 1
ATOM 2129 C CA . SER A 1 271 ? 13.296 -3.414 -10.469 1.00 95.88 271 SER A CA 1
ATOM 2130 C C . SER A 1 271 ? 12.567 -4.740 -10.667 1.00 95.88 271 SER A C 1
ATOM 2132 O O . SER A 1 271 ? 11.373 -4.841 -10.385 1.00 95.88 271 SER A O 1
ATOM 2134 N N . ILE A 1 272 ? 13.312 -5.757 -11.104 1.00 96.12 272 ILE A N 1
ATOM 2135 C CA . ILE A 1 272 ? 12.906 -7.170 -11.097 1.00 96.12 272 ILE A CA 1
ATOM 2136 C C . ILE A 1 272 ? 14.039 -7.958 -10.444 1.00 96.12 272 ILE A C 1
ATOM 2138 O O . ILE A 1 272 ? 15.110 -8.101 -11.039 1.00 96.12 272 ILE A O 1
ATOM 2142 N N . GLY A 1 273 ? 13.817 -8.442 -9.219 1.00 92.44 273 GLY A N 1
ATOM 2143 C CA . GLY A 1 273 ? 14.887 -9.012 -8.394 1.00 92.44 273 GLY A CA 1
ATOM 2144 C C . GLY A 1 273 ? 16.086 -8.061 -8.314 1.00 92.44 273 GLY A C 1
ATOM 2145 O O . GLY A 1 273 ? 15.923 -6.863 -8.085 1.00 92.44 273 GLY A O 1
ATOM 2146 N N . ASP A 1 274 ? 17.277 -8.578 -8.608 1.00 91.38 274 ASP A N 1
ATOM 2147 C CA . ASP A 1 274 ? 18.530 -7.813 -8.575 1.00 91.38 274 ASP A CA 1
ATOM 2148 C C . ASP A 1 274 ? 18.828 -7.028 -9.865 1.00 91.38 274 ASP A C 1
ATOM 2150 O O . ASP A 1 274 ? 19.961 -6.590 -10.084 1.00 91.38 274 ASP A O 1
ATOM 2154 N N . VAL A 1 275 ? 17.837 -6.816 -10.738 1.00 94.62 275 VAL A N 1
ATOM 2155 C CA . VAL A 1 275 ? 17.991 -6.010 -11.960 1.00 94.62 275 VAL A CA 1
ATOM 2156 C C . VAL A 1 275 ? 17.294 -4.671 -11.807 1.00 94.62 275 VAL A C 1
ATOM 2158 O O . VAL A 1 275 ? 16.094 -4.621 -11.551 1.00 94.62 275 VAL A O 1
ATOM 2161 N N . ARG A 1 276 ? 18.024 -3.580 -12.052 1.00 94.69 276 ARG A N 1
ATOM 2162 C CA . ARG A 1 276 ? 17.458 -2.244 -12.272 1.00 94.69 276 ARG A CA 1
ATOM 2163 C C . ARG A 1 276 ? 17.297 -2.026 -13.771 1.00 94.69 276 ARG A C 1
ATOM 2165 O O . ARG A 1 276 ? 18.235 -2.264 -14.527 1.00 94.69 276 ARG A O 1
ATOM 2172 N N . ILE A 1 277 ? 16.127 -1.567 -14.194 1.00 95.12 277 ILE A N 1
ATOM 2173 C CA . ILE A 1 277 ? 15.760 -1.428 -15.604 1.00 95.12 277 ILE A CA 1
ATOM 2174 C C . ILE A 1 277 ? 15.298 0.005 -15.865 1.00 95.12 277 ILE A C 1
ATOM 2176 O O . ILE A 1 277 ? 14.619 0.589 -15.022 1.00 95.12 277 ILE A O 1
ATOM 2180 N N . ALA A 1 278 ? 15.670 0.568 -17.015 1.00 94.00 278 ALA A N 1
ATOM 2181 C CA . ALA A 1 278 ? 15.132 1.830 -17.518 1.00 94.00 278 ALA A CA 1
ATOM 2182 C C . ALA A 1 278 ? 14.535 1.633 -18.917 1.00 94.00 278 ALA A C 1
ATOM 2184 O O . ALA A 1 278 ? 15.268 1.455 -19.897 1.00 94.00 278 ALA A O 1
ATOM 2185 N N . GLU A 1 279 ? 13.207 1.693 -18.990 1.00 92.56 279 GLU A N 1
ATOM 2186 C CA . GLU A 1 279 ? 12.421 1.652 -20.223 1.00 92.56 279 GLU A CA 1
ATOM 2187 C C . GLU A 1 279 ? 12.100 3.079 -20.669 1.00 92.56 279 GLU A C 1
ATOM 2189 O O . GLU A 1 279 ? 11.611 3.883 -19.877 1.00 92.56 279 GLU A O 1
ATOM 2194 N N . TRP A 1 280 ? 12.376 3.408 -21.928 1.00 89.56 280 TRP A N 1
ATOM 2195 C CA . TRP A 1 280 ? 12.184 4.756 -22.460 1.00 89.56 280 TRP A CA 1
ATOM 2196 C C . TRP A 1 280 ? 10.977 4.809 -23.395 1.00 89.56 280 TRP A C 1
ATOM 2198 O O . TRP A 1 280 ? 10.728 3.882 -24.162 1.00 89.56 280 TRP A O 1
ATOM 2208 N N . SER A 1 281 ? 10.245 5.923 -23.355 1.00 84.31 281 SER A N 1
ATOM 2209 C CA . SER A 1 281 ? 9.037 6.131 -24.161 1.00 84.31 281 SER A CA 1
ATOM 2210 C C . SER A 1 281 ? 9.305 6.289 -25.663 1.00 84.31 281 SER A C 1
ATOM 2212 O O . SER A 1 281 ? 8.376 6.227 -26.464 1.00 84.31 281 SER A O 1
ATOM 2214 N N . ASP A 1 282 ? 10.551 6.549 -26.063 1.00 78.31 282 ASP A N 1
ATOM 2215 C CA . ASP A 1 282 ? 10.945 6.717 -27.458 1.00 78.31 282 ASP A CA 1
ATOM 2216 C C . ASP A 1 282 ? 11.331 5.386 -28.122 1.00 78.31 282 ASP A C 1
ATOM 2218 O O . ASP A 1 282 ? 11.385 4.312 -27.511 1.00 78.31 282 ASP A O 1
ATOM 2222 N N . ASN A 1 283 ? 11.623 5.442 -29.422 1.00 63.72 283 ASN A N 1
ATOM 2223 C CA . ASN A 1 283 ? 12.135 4.291 -30.151 1.00 63.72 283 ASN A CA 1
ATOM 2224 C C . ASN A 1 283 ? 13.636 4.054 -29.891 1.00 63.72 283 ASN A C 1
ATOM 2226 O O . ASN A 1 283 ? 14.450 4.099 -30.813 1.00 63.72 283 ASN A O 1
ATOM 2230 N N . GLY A 1 284 ? 13.990 3.852 -28.621 1.00 74.75 284 GLY A N 1
ATOM 2231 C CA . GLY A 1 284 ? 15.355 3.645 -28.155 1.00 74.75 284 GLY A CA 1
ATOM 2232 C C . GLY A 1 284 ? 15.622 2.245 -27.597 1.00 74.75 284 GLY A C 1
ATOM 2233 O O . GLY A 1 284 ? 14.935 1.265 -27.895 1.00 74.75 284 GLY A O 1
ATOM 2234 N N . SER A 1 285 ? 16.652 2.167 -26.756 1.00 86.50 285 SER A N 1
ATOM 2235 C CA . SER A 1 285 ? 17.080 0.946 -26.073 1.00 86.50 285 SER A CA 1
ATOM 2236 C C . SER A 1 285 ? 16.610 0.902 -24.628 1.00 86.50 285 SER A C 1
ATOM 2238 O O . SER A 1 285 ? 16.705 1.904 -23.915 1.00 86.50 285 SER A O 1
ATOM 2240 N N . CYS A 1 286 ? 16.204 -0.285 -24.186 1.00 91.62 286 CYS A N 1
ATOM 2241 C CA . CYS A 1 286 ? 16.061 -0.577 -22.770 1.00 91.62 286 CYS A CA 1
ATOM 2242 C C . CYS A 1 286 ? 17.446 -0.798 -22.158 1.00 91.62 286 CYS A C 1
ATOM 2244 O O . CYS A 1 286 ? 18.376 -1.281 -22.822 1.00 91.62 286 CYS A O 1
ATOM 2246 N N . ARG A 1 287 ? 17.600 -0.402 -20.899 1.00 93.38 287 ARG A N 1
ATOM 2247 C CA . ARG A 1 287 ? 18.868 -0.501 -20.178 1.00 93.38 287 ARG A CA 1
ATOM 2248 C C . ARG A 1 287 ? 18.701 -1.302 -18.911 1.00 93.38 287 ARG A C 1
ATOM 2250 O O . ARG A 1 287 ? 17.709 -1.142 -18.208 1.00 93.38 287 ARG A O 1
ATOM 2257 N N . PHE A 1 288 ? 19.701 -2.121 -18.636 1.00 93.94 288 PHE A N 1
ATOM 2258 C CA . PHE A 1 288 ? 19.719 -3.074 -17.541 1.00 93.94 288 PHE A CA 1
ATOM 2259 C C . PHE A 1 288 ? 20.995 -2.865 -16.748 1.00 93.94 288 PHE A C 1
ATOM 2261 O O . PHE A 1 288 ? 22.073 -2.836 -17.335 1.00 93.94 288 PHE A O 1
ATOM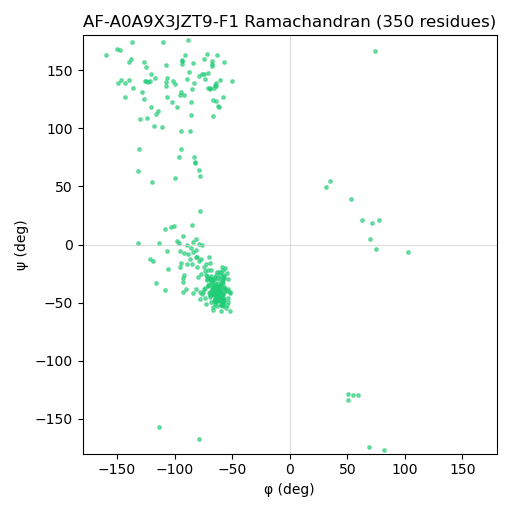 2268 N N . TRP A 1 289 ? 20.874 -2.763 -15.433 1.00 93.12 289 TRP A N 1
ATOM 2269 C CA . TRP A 1 289 ? 21.981 -2.742 -14.485 1.00 93.12 289 TRP A CA 1
ATOM 2270 C C . TRP A 1 289 ? 21.746 -3.818 -13.432 1.00 93.12 289 TRP A C 1
ATOM 2272 O O . TRP A 1 289 ? 20.600 -4.167 -13.140 1.00 93.12 289 TRP A O 1
ATOM 2282 N N . ARG A 1 290 ? 22.815 -4.276 -12.780 1.00 91.56 290 ARG A N 1
ATOM 2283 C CA . ARG A 1 290 ? 22.664 -4.895 -11.459 1.00 91.56 290 ARG A CA 1
ATOM 2284 C C . ARG A 1 290 ? 22.185 -3.831 -10.477 1.00 91.56 290 ARG A C 1
ATOM 2286 O O . ARG A 1 290 ? 22.727 -2.732 -10.460 1.00 91.56 290 ARG A O 1
ATOM 2293 N N . ALA A 1 291 ? 21.193 -4.143 -9.652 1.00 89.94 291 ALA A N 1
ATOM 2294 C CA . ALA A 1 291 ? 20.601 -3.191 -8.714 1.00 89.94 291 ALA A CA 1
ATOM 2295 C C . ALA A 1 291 ? 21.609 -2.677 -7.671 1.00 89.94 291 ALA A C 1
ATOM 2297 O O . ALA A 1 291 ? 21.480 -1.543 -7.214 1.00 89.94 291 ALA A O 1
ATOM 2298 N N . VAL A 1 292 ? 22.611 -3.498 -7.339 1.00 89.75 292 VAL A N 1
ATOM 2299 C CA . VAL A 1 292 ? 23.712 -3.170 -6.420 1.00 89.75 292 VAL A CA 1
ATOM 2300 C C . VAL A 1 292 ? 24.829 -2.340 -7.060 1.00 89.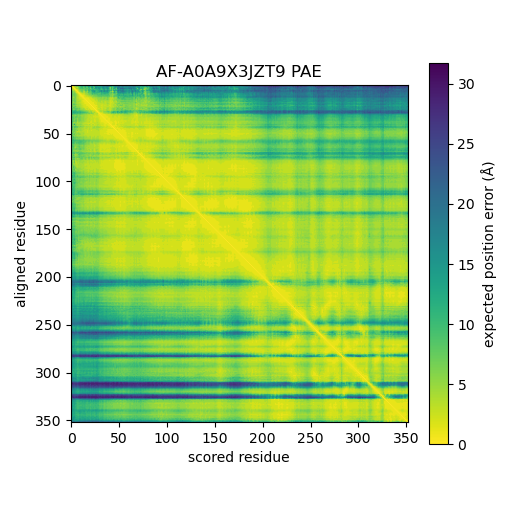75 292 VAL A C 1
ATOM 2302 O O . VAL A 1 292 ? 25.699 -1.857 -6.341 1.00 89.75 292 VAL A O 1
ATOM 2305 N N . ASP A 1 293 ? 24.841 -2.178 -8.390 1.00 88.75 293 ASP A N 1
ATOM 2306 C CA . ASP A 1 293 ? 25.831 -1.327 -9.055 1.00 88.75 293 ASP A CA 1
ATOM 2307 C C . ASP A 1 293 ? 25.618 0.126 -8.587 1.00 88.75 293 ASP A C 1
ATOM 2309 O O . ASP A 1 293 ? 24.521 0.661 -8.770 1.00 88.75 293 ASP A O 1
ATOM 2313 N N . PRO A 1 294 ? 26.636 0.808 -8.022 1.00 86.75 294 PRO A N 1
ATOM 2314 C CA . PRO A 1 294 ? 26.525 2.209 -7.607 1.00 86.75 294 PRO A CA 1
ATOM 2315 C C . PRO A 1 294 ? 26.101 3.161 -8.733 1.00 86.75 294 PRO A C 1
ATOM 2317 O O . PRO A 1 294 ? 25.628 4.268 -8.475 1.00 86.75 294 PRO A O 1
ATOM 2320 N N . LYS A 1 295 ? 26.288 2.747 -9.990 1.00 86.69 295 LYS A N 1
ATOM 2321 C CA . LYS A 1 295 ? 25.911 3.498 -11.188 1.00 86.69 295 LYS A CA 1
ATOM 2322 C C . LYS A 1 295 ? 24.507 3.160 -11.688 1.00 86.69 295 LYS A C 1
ATOM 2324 O O . LYS A 1 295 ? 24.017 3.835 -12.594 1.00 86.69 295 LYS A O 1
ATOM 2329 N N . ALA A 1 296 ? 23.846 2.155 -11.112 1.00 90.06 296 ALA A N 1
ATOM 2330 C CA . ALA A 1 296 ? 22.439 1.899 -11.372 1.00 90.06 296 ALA A CA 1
ATOM 2331 C C . ALA A 1 296 ? 21.597 3.086 -10.872 1.00 90.06 296 ALA A C 1
ATOM 2333 O O . ALA A 1 296 ? 21.815 3.595 -9.768 1.00 90.06 296 ALA A O 1
ATOM 2334 N N . PRO A 1 297 ? 20.604 3.550 -11.647 1.00 90.88 297 PRO A N 1
ATOM 2335 C CA . PRO A 1 297 ? 19.814 4.706 -11.252 1.00 90.88 297 PRO A CA 1
ATOM 2336 C C . PRO A 1 297 ? 18.974 4.381 -10.025 1.00 90.88 297 PRO A C 1
ATOM 2338 O O . PRO A 1 297 ? 18.032 3.601 -10.132 1.00 90.88 297 PRO A O 1
ATOM 2341 N N . ALA A 1 298 ? 19.295 4.976 -8.872 1.00 91.81 298 ALA A N 1
ATOM 2342 C CA . ALA A 1 298 ? 18.501 4.836 -7.651 1.00 91.81 298 ALA A CA 1
ATOM 2343 C C . ALA A 1 298 ? 17.014 5.113 -7.924 1.00 91.81 298 ALA A C 1
ATOM 2345 O O . ALA A 1 298 ? 16.684 6.018 -8.691 1.00 91.81 298 ALA A O 1
ATOM 2346 N N . LEU A 1 299 ? 16.122 4.337 -7.312 1.00 92.06 299 LEU A N 1
ATOM 2347 C CA . LEU A 1 299 ? 14.677 4.549 -7.413 1.00 92.06 299 LEU A CA 1
ATOM 2348 C C . LEU A 1 299 ? 14.250 5.789 -6.622 1.00 92.06 299 LEU A C 1
ATOM 2350 O O . LEU A 1 299 ? 14.988 6.273 -5.765 1.00 92.06 299 LEU A O 1
ATOM 2354 N N . TYR A 1 300 ? 13.043 6.279 -6.905 1.00 92.00 300 TYR A N 1
ATOM 2355 C CA . TYR A 1 300 ? 12.367 7.295 -6.090 1.00 92.00 300 TYR A CA 1
ATOM 2356 C C . TYR A 1 300 ? 13.087 8.650 -6.005 1.00 92.00 300 TYR A C 1
ATOM 2358 O O . TYR A 1 300 ? 12.836 9.446 -5.100 1.00 92.00 300 TYR A O 1
ATOM 2366 N N . LYS A 1 301 ? 13.975 8.956 -6.962 1.00 91.94 301 LYS A N 1
ATOM 2367 C CA . LYS A 1 301 ? 14.596 10.283 -7.050 1.00 91.94 301 LYS A CA 1
ATOM 2368 C C . LYS A 1 301 ? 13.568 11.308 -7.515 1.00 91.94 301 LYS A C 1
ATOM 2370 O O . LYS A 1 301 ? 12.708 11.003 -8.334 1.00 91.94 301 LYS A O 1
ATOM 2375 N N . LYS A 1 302 ? 13.712 12.547 -7.045 1.00 90.81 302 LYS A N 1
ATOM 2376 C CA . LYS A 1 302 ? 12.924 13.685 -7.548 1.00 90.81 302 LYS A CA 1
ATOM 2377 C C . LYS A 1 302 ? 13.280 14.049 -8.990 1.00 90.81 302 LYS A C 1
ATOM 2379 O O . LYS A 1 302 ? 12.426 14.525 -9.723 1.00 90.81 302 LYS A O 1
ATOM 2384 N N . GLN A 1 303 ? 14.529 13.816 -9.384 1.00 91.88 303 GLN A N 1
ATOM 2385 C CA . GLN A 1 303 ? 15.065 14.195 -10.686 1.00 91.88 303 GLN A CA 1
ATOM 2386 C C . GLN A 1 303 ? 16.027 13.115 -11.187 1.00 91.88 303 GLN A C 1
ATOM 2388 O O . GLN A 1 303 ? 16.854 12.595 -10.426 1.00 91.88 303 GLN A O 1
ATOM 2393 N N . TYR A 1 304 ? 15.945 12.820 -12.480 1.00 92.38 304 TYR A N 1
ATOM 2394 C CA . TYR A 1 304 ? 16.936 12.047 -13.215 1.00 92.38 304 TYR A CA 1
ATOM 2395 C C . TYR A 1 304 ? 17.569 12.888 -14.314 1.00 92.38 304 TYR A C 1
ATOM 2397 O O . TYR A 1 304 ? 16.904 13.672 -14.987 1.00 92.38 304 TYR A O 1
ATOM 2405 N N . ASN A 1 305 ? 18.864 12.668 -14.527 1.00 89.44 305 ASN A N 1
ATOM 2406 C CA . ASN A 1 305 ? 19.584 13.236 -15.653 1.00 89.44 305 ASN A CA 1
ATOM 2407 C C . ASN A 1 305 ? 19.554 12.264 -16.845 1.00 89.44 305 ASN A C 1
ATOM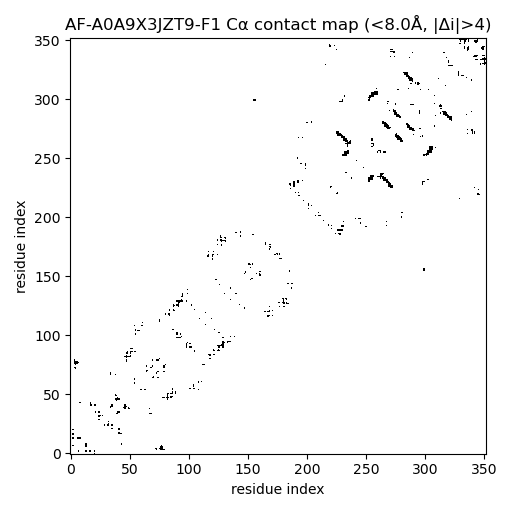 2409 O O . ASN A 1 305 ? 19.903 11.089 -16.692 1.00 89.44 305 ASN A O 1
ATOM 2413 N N . GLY A 1 306 ? 19.162 12.752 -18.023 1.00 87.88 306 GLY A N 1
ATOM 2414 C CA . GLY A 1 306 ? 19.051 11.958 -19.245 1.00 87.88 306 GLY A CA 1
ATOM 2415 C C . GLY A 1 306 ? 20.366 11.294 -19.650 1.00 87.88 306 GLY A C 1
ATOM 2416 O O . GLY A 1 306 ? 20.387 10.095 -19.921 1.00 87.88 306 GLY A O 1
ATOM 2417 N N . THR A 1 307 ? 21.478 12.030 -19.612 1.00 86.00 307 THR A N 1
ATOM 2418 C CA . THR A 1 307 ? 22.808 11.509 -19.935 1.00 86.00 307 THR A CA 1
ATOM 2419 C C . THR A 1 307 ? 23.168 10.390 -18.979 1.00 86.00 307 THR A C 1
ATOM 2421 O O . THR A 1 307 ? 23.589 9.341 -19.442 1.00 86.00 307 THR A O 1
ATOM 2424 N N . SER A 1 308 ? 22.947 10.548 -17.671 1.00 83.81 308 SER A N 1
ATOM 2425 C CA . SER A 1 308 ? 23.229 9.492 -16.688 1.00 83.81 308 SER A CA 1
ATOM 2426 C C . SER A 1 308 ? 22.372 8.244 -16.899 1.00 83.81 308 SER A C 1
ATOM 2428 O O . SER A 1 308 ? 22.898 7.136 -16.855 1.00 83.81 308 SER A O 1
ATOM 2430 N N . LEU A 1 309 ? 21.075 8.406 -17.183 1.00 86.19 309 LEU A N 1
ATOM 2431 C CA . LEU A 1 309 ? 20.192 7.276 -17.491 1.00 86.19 309 LEU A CA 1
ATOM 2432 C C . LEU A 1 309 ? 20.525 6.610 -18.830 1.00 86.19 309 LEU A C 1
ATOM 2434 O O . LEU A 1 309 ? 20.158 5.453 -19.036 1.00 86.19 309 LEU A O 1
ATOM 2438 N N . ARG A 1 310 ? 21.199 7.320 -19.745 1.00 83.44 310 ARG A N 1
ATOM 2439 C CA . ARG A 1 310 ? 21.652 6.771 -21.026 1.00 83.44 310 ARG A CA 1
ATOM 2440 C C . ARG A 1 310 ? 23.096 6.275 -21.030 1.00 83.44 310 ARG A C 1
ATOM 2442 O O . ARG A 1 310 ? 23.436 5.505 -21.931 1.00 83.44 310 ARG A O 1
ATOM 2449 N N . ALA A 1 311 ? 23.912 6.720 -20.079 1.00 69.44 311 ALA A N 1
ATOM 2450 C CA . ALA A 1 311 ? 25.358 6.571 -20.093 1.00 69.44 311 ALA A CA 1
ATOM 2451 C C . ALA A 1 311 ? 25.786 5.104 -20.026 1.00 69.44 311 ALA A C 1
ATOM 2453 O O . ALA A 1 311 ? 25.263 4.310 -19.251 1.00 69.44 311 ALA A O 1
ATOM 2454 N N . MET A 1 312 ? 26.809 4.787 -20.820 1.00 58.50 312 MET A N 1
ATOM 2455 C CA . MET A 1 312 ? 27.422 3.459 -20.936 1.00 58.50 312 MET A CA 1
ATOM 2456 C C . MET A 1 312 ? 28.479 3.188 -19.857 1.00 58.50 312 MET A C 1
ATOM 2458 O O . MET A 1 312 ? 29.129 2.150 -19.880 1.00 58.50 312 MET A O 1
ATOM 2462 N N . ALA A 1 313 ? 28.692 4.120 -18.926 1.00 55.03 313 ALA A N 1
ATOM 2463 C CA . ALA A 1 313 ? 29.780 4.061 -17.956 1.00 55.03 313 ALA A CA 1
ATOM 2464 C C . ALA A 1 313 ? 29.503 3.099 -16.791 1.00 55.03 313 ALA A C 1
ATOM 2466 O O . ALA A 1 313 ? 29.980 3.359 -15.697 1.00 55.03 313 ALA A O 1
ATOM 2467 N N . ALA A 1 314 ? 28.717 2.043 -16.971 1.00 62.38 314 ALA A N 1
ATOM 2468 C CA . ALA A 1 314 ? 28.288 1.148 -15.899 1.00 62.38 314 ALA A CA 1
ATOM 2469 C C . ALA A 1 314 ? 29.247 -0.044 -15.698 1.00 62.38 314 ALA A C 1
ATOM 2471 O O . ALA A 1 314 ? 30.115 -0.289 -16.535 1.00 62.38 314 ALA A O 1
ATOM 2472 N N . GLY A 1 315 ? 29.151 -0.718 -14.547 1.00 66.44 315 GLY A N 1
ATOM 2473 C CA . GLY A 1 315 ? 30.004 -1.855 -14.200 1.00 66.44 315 GLY A CA 1
ATOM 2474 C C . GLY A 1 315 ? 29.574 -3.166 -14.866 1.00 66.44 315 GLY A C 1
ATOM 2475 O O . GLY A 1 315 ? 28.743 -3.200 -15.781 1.00 66.44 315 GLY A O 1
ATOM 2476 N N . ASP A 1 316 ? 30.137 -4.275 -14.386 1.00 72.12 316 ASP A N 1
ATOM 2477 C CA . ASP A 1 316 ? 29.805 -5.613 -14.874 1.00 72.12 316 ASP A CA 1
ATOM 2478 C C . ASP A 1 316 ? 28.309 -5.924 -14.732 1.00 72.12 316 ASP A C 1
ATOM 2480 O O . ASP A 1 316 ? 27.723 -5.849 -13.650 1.00 72.12 316 ASP A O 1
ATOM 2484 N N . GLY A 1 317 ? 27.694 -6.334 -15.844 1.00 77.00 317 GLY A N 1
ATOM 2485 C CA . GLY A 1 317 ? 26.268 -6.663 -15.923 1.00 77.00 317 GLY A CA 1
ATOM 2486 C C . GLY A 1 317 ? 25.404 -5.580 -16.567 1.00 77.00 317 GLY A C 1
ATOM 2487 O O . GLY A 1 317 ? 24.236 -5.846 -16.848 1.00 77.00 317 GLY A O 1
ATOM 2488 N N . PHE A 1 318 ? 25.959 -4.405 -16.882 1.00 88.81 318 PHE A N 1
ATOM 2489 C CA . PHE A 1 318 ? 25.226 -3.414 -17.661 1.00 88.81 318 PHE A CA 1
ATOM 2490 C C . PHE A 1 318 ? 25.008 -3.852 -19.106 1.00 88.81 318 PHE A C 1
ATOM 2492 O O . PHE A 1 318 ? 25.938 -4.309 -19.781 1.00 88.81 318 PHE A O 1
ATOM 2499 N N . ARG A 1 319 ? 23.784 -3.677 -19.606 1.00 90.50 319 ARG A N 1
ATOM 2500 C CA . ARG A 1 319 ? 23.435 -3.921 -21.008 1.00 90.50 319 ARG A CA 1
ATOM 2501 C C . ARG A 1 319 ? 22.495 -2.847 -21.528 1.00 90.50 319 ARG A C 1
ATOM 2503 O O . ARG A 1 319 ? 21.556 -2.442 -20.850 1.00 90.50 319 ARG A O 1
ATOM 2510 N N . THR A 1 320 ? 22.716 -2.474 -22.782 1.00 91.50 320 THR A N 1
ATOM 2511 C CA . THR A 1 320 ? 21.818 -1.631 -23.571 1.00 91.50 320 THR A CA 1
ATOM 2512 C C . THR A 1 320 ? 21.290 -2.478 -24.717 1.00 91.50 320 THR A C 1
ATOM 2514 O O . THR A 1 320 ? 22.070 -2.891 -25.574 1.00 91.50 320 THR A O 1
ATOM 2517 N N . ILE A 1 321 ? 19.986 -2.754 -24.737 1.00 90.81 321 ILE A N 1
ATOM 2518 C CA . ILE A 1 321 ? 19.368 -3.616 -25.751 1.00 90.81 321 ILE A CA 1
ATOM 2519 C C . ILE A 1 321 ? 18.298 -2.810 -26.508 1.00 90.81 321 ILE A C 1
ATOM 2521 O O . ILE A 1 321 ? 17.354 -2.324 -25.882 1.00 90.81 321 ILE A O 1
ATOM 2525 N N . PRO A 1 322 ? 18.437 -2.614 -27.832 1.00 89.25 322 PRO A N 1
ATOM 2526 C CA . PRO A 1 322 ? 17.493 -1.831 -28.626 1.00 89.25 322 PRO A CA 1
ATOM 2527 C C . PRO A 1 322 ? 16.176 -2.576 -28.876 1.00 89.25 322 PRO A C 1
ATOM 2529 O O . PRO A 1 322 ? 16.171 -3.792 -29.078 1.00 89.25 322 PRO A O 1
ATOM 2532 N N . HIS A 1 323 ? 15.070 -1.832 -28.953 1.00 85.31 323 HIS A N 1
ATOM 2533 C CA . HIS A 1 323 ? 13.769 -2.338 -29.404 1.00 85.31 323 HIS A CA 1
ATOM 2534 C C . HIS A 1 323 ? 13.721 -2.436 -30.937 1.00 85.31 323 HIS A C 1
ATOM 2536 O O . HIS A 1 323 ? 12.977 -1.700 -31.579 1.00 85.31 323 HIS A O 1
ATOM 2542 N N . ASN A 1 324 ? 14.550 -3.293 -31.541 1.00 75.00 324 ASN A N 1
ATOM 2543 C CA . ASN A 1 324 ? 14.655 -3.419 -33.001 1.00 75.00 324 ASN A CA 1
ATOM 2544 C C . ASN A 1 324 ? 13.748 -4.539 -33.554 1.00 75.00 324 ASN A C 1
ATOM 2546 O O . ASN A 1 324 ? 14.173 -5.699 -33.563 1.00 75.00 324 ASN A O 1
ATOM 2550 N N . PRO A 1 325 ? 12.542 -4.240 -34.076 1.00 61.56 325 PRO A N 1
ATOM 2551 C CA . PRO A 1 325 ? 11.843 -5.157 -34.974 1.00 61.56 325 PRO A CA 1
ATOM 2552 C C . PRO A 1 325 ? 12.591 -5.283 -36.320 1.00 61.56 325 PRO A C 1
ATOM 2554 O O . PRO A 1 325 ? 13.318 -4.360 -36.697 1.00 61.56 325 PRO A O 1
ATOM 2557 N N . PRO A 1 326 ? 12.459 -6.412 -37.048 1.00 54.03 326 PRO A N 1
ATOM 2558 C CA . PRO A 1 326 ? 11.593 -7.569 -36.769 1.00 54.03 326 PRO A CA 1
ATOM 2559 C C . PRO A 1 326 ? 12.174 -8.565 -35.737 1.00 54.03 326 PRO A C 1
ATOM 2561 O O . PRO A 1 326 ? 11.585 -9.607 -35.465 1.00 54.03 326 PRO A O 1
ATOM 2564 N N . ASN A 1 327 ? 13.328 -8.263 -35.134 1.00 58.22 327 ASN A N 1
ATOM 2565 C CA . ASN A 1 327 ? 14.169 -9.235 -34.435 1.00 58.22 327 ASN A CA 1
ATOM 2566 C C . ASN A 1 327 ? 13.940 -9.288 -32.918 1.00 58.22 327 ASN A C 1
ATOM 2568 O O . ASN A 1 327 ? 14.801 -8.841 -32.159 1.00 58.22 327 ASN A O 1
ATOM 2572 N N . GLY A 1 328 ? 12.826 -9.898 -32.493 1.00 76.19 328 GLY A N 1
ATOM 2573 C CA . GLY A 1 328 ? 12.704 -10.643 -31.227 1.00 76.19 328 GLY A CA 1
ATOM 2574 C C . GLY A 1 328 ? 13.504 -10.100 -30.037 1.00 76.19 328 GLY A C 1
ATOM 2575 O O . GLY A 1 328 ? 14.314 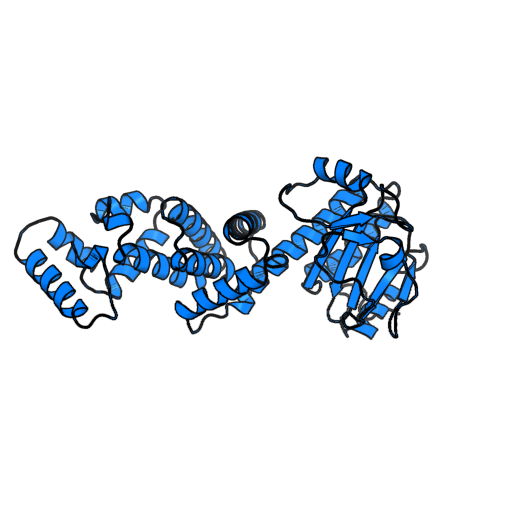-10.820 -29.448 1.00 76.19 328 GLY A O 1
ATOM 2576 N N . TRP A 1 329 ? 13.315 -8.825 -29.691 1.00 90.12 329 TRP A N 1
ATOM 2577 C CA . TRP A 1 329 ? 13.989 -8.208 -28.548 1.00 90.12 329 TRP A CA 1
ATOM 2578 C C . TRP A 1 329 ? 13.484 -8.805 -27.226 1.00 90.12 329 TRP A C 1
ATOM 2580 O O . TRP A 1 329 ? 14.241 -8.872 -26.259 1.00 90.12 329 TRP A O 1
ATOM 2590 N N . GLN A 1 330 ? 12.244 -9.307 -27.206 1.00 93.19 330 GLN A N 1
ATOM 2591 C CA . GLN A 1 330 ? 11.583 -9.875 -26.033 1.00 93.19 330 GLN A CA 1
ATOM 2592 C C . GLN A 1 330 ? 12.386 -11.049 -25.435 1.00 93.19 330 GLN A C 1
ATOM 2594 O O . GLN A 1 330 ? 12.732 -10.983 -24.253 1.00 93.19 330 GLN A O 1
ATOM 2599 N N . PRO A 1 331 ? 12.782 -12.087 -26.206 1.00 92.88 331 PRO A N 1
ATOM 2600 C CA . PRO A 1 331 ? 13.701 -13.111 -25.716 1.00 92.88 331 PRO A CA 1
ATOM 2601 C C . PRO A 1 331 ? 15.020 -12.576 -25.157 1.00 92.88 331 PRO A C 1
ATOM 2603 O O . PRO A 1 331 ? 15.472 -13.060 -24.126 1.00 92.88 331 PRO A O 1
ATOM 2606 N N . LYS A 1 332 ? 15.625 -11.557 -25.773 1.00 93.56 332 LYS A N 1
ATOM 2607 C CA . LYS A 1 332 ? 16.896 -10.989 -25.288 1.00 93.56 332 LYS A CA 1
ATOM 2608 C C . LYS A 1 332 ? 16.721 -10.273 -23.952 1.00 93.56 332 LYS A C 1
ATOM 2610 O O . LYS A 1 332 ? 17.568 -10.395 -23.071 1.00 93.56 332 LYS A O 1
ATOM 2615 N N . PHE A 1 333 ? 15.613 -9.553 -23.782 1.00 95.00 333 PHE A N 1
ATOM 2616 C CA . PHE A 1 333 ? 15.265 -8.912 -22.514 1.00 95.00 333 PHE A CA 1
ATOM 2617 C C . PHE A 1 333 ? 15.004 -9.966 -21.437 1.00 95.00 333 PHE A C 1
ATOM 2619 O O . PHE A 1 333 ? 15.566 -9.876 -20.349 1.00 95.00 333 PHE A O 1
ATOM 2626 N N . ALA A 1 334 ? 14.214 -10.999 -21.755 1.00 96.19 334 ALA A N 1
ATOM 2627 C CA . ALA A 1 334 ? 13.945 -12.108 -20.843 1.00 96.19 334 ALA A CA 1
ATOM 2628 C C . ALA A 1 334 ? 15.243 -12.812 -20.418 1.00 96.19 334 ALA A C 1
ATOM 2630 O O . ALA A 1 334 ? 15.440 -13.069 -19.230 1.00 96.19 334 ALA A O 1
ATOM 2631 N N . ARG A 1 335 ? 16.169 -13.033 -21.361 1.00 95.00 335 ARG A N 1
ATOM 2632 C CA . ARG A 1 335 ? 17.498 -13.588 -21.083 1.00 95.00 335 ARG A CA 1
ATOM 2633 C C . ARG A 1 335 ? 18.318 -12.693 -20.175 1.00 95.00 335 ARG A C 1
ATOM 2635 O O . ARG A 1 335 ? 18.915 -13.195 -19.228 1.00 95.00 335 ARG A O 1
ATOM 2642 N N . GLN A 1 336 ? 18.323 -11.387 -20.418 1.00 94.69 336 GLN A N 1
ATOM 2643 C CA . GLN A 1 336 ? 19.057 -10.447 -19.579 1.00 94.69 336 GLN A CA 1
ATOM 2644 C C . GLN A 1 336 ? 18.530 -10.426 -18.138 1.00 94.69 336 GLN A C 1
ATOM 2646 O O . GLN A 1 336 ? 19.326 -10.437 -17.196 1.00 94.69 336 GLN A O 1
ATOM 2651 N N . VAL A 1 337 ? 17.206 -10.434 -17.957 1.00 95.50 337 VAL A N 1
ATOM 2652 C CA . VAL A 1 337 ? 16.572 -10.510 -16.631 1.00 95.50 337 VAL A CA 1
ATOM 2653 C C . VAL A 1 337 ? 16.900 -11.841 -15.954 1.00 95.50 337 VAL A C 1
ATOM 2655 O O . VAL A 1 337 ? 17.330 -11.854 -14.802 1.00 95.50 337 VAL A O 1
ATOM 2658 N N . TYR A 1 338 ? 16.789 -12.956 -16.679 1.00 95.88 338 TYR A N 1
ATOM 2659 C CA . TYR A 1 338 ? 17.088 -14.282 -16.146 1.00 95.88 338 TYR A CA 1
ATOM 2660 C C . TYR A 1 338 ? 18.560 -14.441 -15.745 1.00 95.88 338 TYR A C 1
ATOM 2662 O O . TYR A 1 338 ? 18.852 -14.920 -14.656 1.00 95.88 338 TYR A O 1
ATOM 2670 N N . GLN A 1 339 ? 19.504 -13.998 -16.576 1.00 93.00 339 GLN A N 1
ATOM 2671 C CA . GLN A 1 339 ? 20.936 -14.074 -16.263 1.00 93.00 339 GLN A CA 1
ATOM 2672 C C . GLN A 1 339 ? 21.330 -13.209 -15.064 1.00 93.00 339 GLN A C 1
ATOM 2674 O O . GLN A 1 339 ? 22.287 -13.533 -14.364 1.00 93.00 339 GLN A O 1
ATOM 2679 N N . SER A 1 340 ? 20.614 -12.107 -14.844 1.00 90.38 340 SER A N 1
ATOM 2680 C CA . SER A 1 340 ? 20.963 -11.139 -13.806 1.00 90.38 340 SER A CA 1
ATOM 2681 C C . SER A 1 340 ? 20.261 -11.410 -12.471 1.00 90.38 340 SER A C 1
ATOM 2683 O O . SER A 1 340 ? 20.856 -11.128 -11.439 1.00 90.38 340 SER A O 1
ATOM 2685 N N . ALA A 1 341 ? 19.038 -11.956 -12.475 1.00 92.31 341 ALA A N 1
ATOM 2686 C CA . ALA A 1 341 ? 18.238 -12.179 -11.262 1.00 92.31 341 ALA A CA 1
ATOM 2687 C C . ALA A 1 341 ? 17.615 -13.583 -11.144 1.00 92.31 341 ALA A C 1
ATOM 2689 O O . ALA A 1 341 ? 16.865 -13.843 -10.209 1.00 92.31 341 ALA A O 1
ATOM 2690 N N . GLY A 1 342 ? 17.846 -14.492 -12.095 1.00 94.75 342 GLY A N 1
ATOM 2691 C CA . GLY A 1 342 ? 17.234 -15.829 -12.100 1.00 94.75 342 GLY A CA 1
ATOM 2692 C C . GLY A 1 342 ? 15.724 -15.837 -12.378 1.00 94.75 342 GLY A C 1
ATOM 2693 O O . GLY A 1 342 ? 15.091 -16.892 -12.346 1.00 94.75 342 GLY A O 1
ATOM 2694 N N . VAL A 1 343 ? 15.130 -14.679 -12.679 1.00 95.94 343 VAL A N 1
ATOM 2695 C CA . VAL A 1 343 ? 13.683 -14.526 -12.861 1.00 95.94 343 VAL A CA 1
ATOM 2696 C C . VAL A 1 343 ? 13.281 -14.858 -14.299 1.00 95.94 343 VAL A C 1
ATOM 2698 O O . VAL A 1 343 ? 13.755 -14.246 -15.256 1.00 95.94 343 VAL A O 1
ATOM 2701 N N . ARG A 1 344 ? 12.368 -15.820 -14.457 1.00 97.06 344 ARG A N 1
ATOM 2702 C CA . ARG A 1 344 ? 11.827 -16.231 -15.761 1.00 97.06 344 ARG A CA 1
ATOM 2703 C C . ARG A 1 344 ? 10.689 -15.311 -16.190 1.00 97.06 344 ARG A C 1
ATOM 2705 O O . ARG A 1 344 ? 9.827 -14.969 -15.386 1.00 97.06 344 ARG A O 1
ATOM 2712 N N . HIS A 1 345 ? 10.653 -14.947 -17.468 1.00 97.50 345 HIS A N 1
ATOM 2713 C CA . HIS A 1 345 ? 9.510 -14.247 -18.039 1.00 97.50 345 HIS A CA 1
ATOM 2714 C C . HIS A 1 345 ? 8.296 -15.197 -18.122 1.00 97.50 345 HIS A C 1
ATOM 2716 O O . HIS A 1 345 ? 8.445 -16.290 -18.673 1.00 97.50 345 HIS A O 1
ATOM 2722 N N . PRO A 1 346 ? 7.076 -14.792 -17.713 1.00 96.44 346 PRO A N 1
ATOM 2723 C CA . PRO A 1 346 ? 5.893 -15.667 -17.748 1.00 96.44 346 PRO A CA 1
ATOM 2724 C C . PRO A 1 346 ? 5.557 -16.255 -19.130 1.00 96.44 346 PRO A C 1
ATOM 2726 O O . PRO A 1 346 ? 5.210 -17.421 -19.241 1.00 96.44 346 PRO A O 1
ATOM 2729 N N . LYS A 1 347 ? 5.692 -15.455 -20.196 1.00 94.19 347 LYS A N 1
ATOM 2730 C CA . LYS A 1 347 ? 5.514 -15.885 -21.599 1.00 94.19 347 LYS A CA 1
ATOM 2731 C C . LYS A 1 347 ? 6.792 -16.344 -22.326 1.00 94.19 347 LYS A C 1
ATOM 2733 O O . LYS A 1 347 ? 6.744 -17.306 -23.079 1.00 94.19 347 LYS A O 1
ATOM 2738 N N . HIS A 1 348 ? 7.926 -15.663 -22.137 1.00 94.00 348 HIS A N 1
ATOM 2739 C CA . HIS A 1 348 ? 9.166 -15.905 -22.895 1.00 94.00 348 HIS A CA 1
ATOM 2740 C C . HIS A 1 348 ? 10.196 -16.791 -22.169 1.00 94.00 348 HIS A C 1
ATOM 2742 O O . HIS A 1 348 ? 11.290 -17.013 -22.687 1.00 94.00 348 HIS A O 1
ATOM 2748 N N . GLY A 1 349 ? 9.876 -17.301 -20.975 1.00 95.19 349 GLY A N 1
ATOM 2749 C CA . GLY A 1 349 ? 10.757 -18.180 -20.208 1.00 95.19 349 GLY A CA 1
ATOM 2750 C C . GLY A 1 349 ? 12.102 -17.526 -19.884 1.00 95.19 349 GLY A C 1
ATOM 2751 O O . GLY A 1 349 ? 12.154 -16.414 -19.362 1.00 95.19 349 GLY A O 1
ATOM 2752 N N . VAL A 1 350 ? 13.194 -18.231 -20.183 1.00 94.69 350 VAL A N 1
ATOM 2753 C CA . VAL A 1 350 ? 14.570 -17.754 -19.954 1.00 94.69 350 VAL A CA 1
ATOM 2754 C C . VAL A 1 350 ? 15.122 -16.905 -21.102 1.00 94.69 350 VAL A C 1
ATOM 2756 O O . VAL A 1 350 ? 16.242 -16.423 -20.992 1.00 94.69 350 VAL A O 1
ATOM 2759 N N . GLY A 1 351 ? 14.372 -16.721 -22.194 1.00 90.50 351 GLY A N 1
ATOM 2760 C CA . GLY A 1 351 ? 14.881 -16.053 -23.392 1.00 90.50 351 GLY A CA 1
ATOM 2761 C C . GLY A 1 351 ? 15.956 -16.846 -24.149 1.00 90.50 351 GLY A C 1
ATOM 2762 O O . GLY A 1 351 ? 16.249 -17.991 -23.805 1.00 90.50 351 GLY A O 1
ATOM 2763 N N . TRP A 1 352 ? 16.537 -16.238 -25.188 1.00 82.44 352 TRP A N 1
ATOM 2764 C CA . TRP A 1 352 ? 17.640 -16.807 -25.978 1.00 82.44 352 TRP A CA 1
ATOM 2765 C C . TRP A 1 352 ? 18.750 -15.803 -26.236 1.00 82.44 352 TRP A C 1
ATOM 2767 O O . TRP A 1 352 ? 18.525 -14.578 -26.111 1.00 82.44 352 TRP A O 1
#

Mean predicted aligned error: 6.81 Å

Radius of gyration: 26.06 Å; Cα contacts (8 Å, |Δi|>4): 514; chains: 1; bounding box: 63×37×79 Å